Protein AF-0000000084339457 (afdb_homodimer)

pLDDT: mean 96.77, std 7.77, range [45.09, 99.0]

Secondary structure (DSSP, 8-state):
--S-EEEE-TTSS---EEETTSSEEEEEEESGGGT-SSEEEEEEE-TT-EEEEE-SSEEEEEEEESEEEEEETTEEEEEETT-EEEE-TT-EEEEEESSSEEEEEEEES-HHHHHHTSTTGGGGGGEEE-----/--S-EEEE-TTSS---EEETTSSEEEEEEESGGGT-SSEEEEEEE-TT-EEEEE-SSEEEEEEEESEEEEEETTEEEEEETT-EEEE-TT-EEEEEESSSEEEEEEEES-HHHHHHTSTTGGGGGGEEEPPP--

Organism: Pseudonocardia thermophila (NCBI:txid1848)

Foldseek 3Di:
DDDDDDDDDPPDPFFWKDQPPFPKIKTWDDAVVNVDQKTKIKMWHAAWDKDKDAFLWKKKKAWQAAKKWKQWPVGIDIDHHGDIDIDHHGTIIMIHGNHGTMIMMMTPPYRLVSCCPDPNNVVVVSIDTDDDDD/DDDDDDDDDPPDPFFWKDQDPFPKIKTWDDAVVNVDQKTKIKMWHAAWDKDKDAFLWKKKKAWQAAKKWKQWPVGIDIDHHGDIDIDHHGTIIMIHGNHGTMIMMMTPPYRLVSCCPDPNNVVVVSIDTDDPDD

Solvent-accessible surface area (backbone atoms only — not comparable to full-atom values): 13498 Å² total; per-residue (Å²): 86,73,61,43,70,44,75,50,50,87,83,51,97,59,67,41,28,24,42,72,89,51,64,34,36,36,26,65,76,44,22,70,94,60,44,44,79,38,25,32,29,37,36,38,29,37,54,68,41,65,50,74,52,65,33,60,26,30,34,42,37,37,28,54,35,45,28,43,32,39,39,33,88,88,43,75,46,76,37,39,53,62,21,33,40,40,37,32,38,68,25,55,35,32,44,33,17,74,29,56,23,33,31,39,39,37,22,39,56,42,52,67,62,35,28,57,76,39,99,55,33,74,60,60,72,51,46,41,75,52,74,72,78,128,86,72,59,43,70,43,75,52,50,85,83,52,98,59,68,41,28,23,43,73,89,50,64,36,36,38,28,64,76,43,22,69,94,60,45,45,79,39,23,35,29,37,37,40,29,37,53,68,41,64,49,73,52,68,32,61,25,31,34,43,37,37,27,55,35,44,29,40,32,40,39,34,90,90,44,72,46,76,37,39,54,60,22,32,41,39,37,29,39,68,24,55,35,33,44,32,17,74,29,55,24,33,29,39,40,38,22,39,56,43,51,67,62,34,29,57,75,39,100,56,33,73,61,60,70,51,46,41,75,54,74,72,78,129

Radius of gyration: 17.96 Å; Cα contacts (8 Å, |Δi|>4): 741; chains: 2; bounding box: 46×52×42 Å

Nearest PDB structures (foldseek):
  3lwc-assembly1_A-2  TM=8.582E-01  e=1.264E-08  Rhizobium johnstonii 3841
  4axo-assembly1_B  TM=8.941E-01  e=1.656E-08  Clostridioides difficile 630
  4axo-assembly1_A  TM=7.882E-01  e=4.372E-08  Clostridioides difficile 630
  9bwf-assembly1_A  TM=8.929E-01  e=8.498E-07  metagenome
  3d82-assembly1_E  TM=8.372E-01  e=9.125E-06  Shewanella frigidimarina NCIMB 400

Sequence (268 aa):
MGAGVRKVTSDDELEWYRRGTQELRLADAIGEADGAAMTVGFARYAAGEANDWTMSYDEALIVTKGRFAVDGPEGTVEAAAGEVIYLSAGTPLVYRAVEDSELVYVSHPHWYRATLESPHAARLEEFALESRPAMGAGVRKVTSDDELEWYRRGTQELRLADAIGEADGAAMTVGFARYAAGEANDWTMSYDEALIVTKGRFAVDGPEGTVEAAAGEVIYLSAGTPLVYRAVEDSELVYVSHPHWYRATLESPHAARLEEFALESRPA

InterPro domains:
  IPR010424 Acetate kinase EutQ [PF06249] (28-110)
  IPR011051 RmlC-like cupin domain superfamily [SSF51182] (15-110)
  IPR014710 RmlC-like jelly roll fold [G3DSA:2.60.120.10] (5-115)

Structure (mmCIF, N/CA/C/O backbone):
data_AF-0000000084339457-model_v1
#
loop_
_entity.id
_entity.type
_entity.pdbx_description
1 polymer 'Ethanolamine utilization protein EutQ'
#
loop_
_atom_site.group_PDB
_atom_site.id
_atom_site.type_symbol
_atom_site.label_atom_id
_atom_site.label_alt_id
_atom_site.label_comp_id
_atom_site.label_asym_id
_atom_site.label_entity_id
_atom_site.label_seq_id
_atom_site.pdbx_PDB_ins_code
_atom_site.Cartn_x
_atom_site.Cartn_y
_atom_site.Cartn_z
_atom_site.occupancy
_atom_site.B_iso_or_equiv
_atom_site.auth_seq_id
_atom_site.auth_comp_id
_atom_site.auth_asym_id
_atom_site.auth_atom_id
_atom_site.pdbx_PDB_model_num
ATOM 1 N N . MET A 1 1 ? -11.438 -8.953 11.578 1 62.53 1 MET A N 1
ATOM 2 C CA . MET A 1 1 ? -12.18 -8.914 10.32 1 62.53 1 MET A CA 1
ATOM 3 C C . MET A 1 1 ? -12.352 -10.32 9.75 1 62.53 1 MET A C 1
ATOM 5 O O . MET A 1 1 ? -11.469 -11.164 9.883 1 62.53 1 MET A O 1
ATOM 9 N N . GLY A 1 2 ? -13.594 -10.602 9.438 1 77.88 2 GLY A N 1
ATOM 10 C CA . GLY A 1 2 ? -13.766 -11.906 8.812 1 77.88 2 GLY A CA 1
ATOM 11 C C . GLY A 1 2 ? -13.109 -12 7.445 1 77.88 2 GLY A C 1
ATOM 12 O O . GLY A 1 2 ? -12.695 -10.984 6.879 1 77.88 2 GLY A O 1
ATOM 13 N N . ALA A 1 3 ? -12.852 -13.164 6.973 1 87 3 ALA A N 1
ATOM 14 C CA . ALA A 1 3 ? -12.328 -13.406 5.629 1 87 3 ALA A CA 1
ATOM 15 C C . ALA A 1 3 ? -13.125 -12.625 4.582 1 87 3 ALA A C 1
ATOM 17 O O . ALA A 1 3 ? -14.352 -12.547 4.664 1 87 3 ALA A O 1
ATOM 18 N N . GLY A 1 4 ? -12.375 -11.898 3.639 1 95.88 4 GLY A N 1
ATOM 19 C CA . GLY A 1 4 ? -13.102 -11.156 2.623 1 95.88 4 GLY A CA 1
ATOM 20 C C . GLY A 1 4 ? -12.195 -10.414 1.661 1 95.88 4 GLY A C 1
ATOM 21 O O . GLY A 1 4 ? -10.977 -10.375 1.853 1 95.88 4 GLY A O 1
ATOM 22 N N . VAL A 1 5 ? -12.773 -10.016 0.521 1 98.56 5 VAL A N 1
ATOM 23 C CA . VAL A 1 5 ? -12.18 -9.188 -0.52 1 98.56 5 VAL A CA 1
ATOM 24 C C . VAL A 1 5 ? -12.969 -7.883 -0.65 1 98.56 5 VAL A C 1
ATOM 26 O O . VAL A 1 5 ? -14.188 -7.906 -0.846 1 98.56 5 VAL A O 1
ATOM 29 N N . ARG A 1 6 ? -12.234 -6.75 -0.563 1 97.88 6 ARG A N 1
ATOM 30 C CA . ARG A 1 6 ? -12.906 -5.457 -0.631 1 97.88 6 ARG A CA 1
ATOM 31 C C . ARG A 1 6 ? -12.188 -4.512 -1.588 1 97.88 6 ARG A C 1
ATOM 33 O O . ARG A 1 6 ? -10.961 -4.414 -1.562 1 97.88 6 ARG A O 1
ATOM 40 N N . LYS A 1 7 ? -12.969 -3.877 -2.447 1 98.69 7 LYS A N 1
ATOM 41 C CA . LYS A 1 7 ? -12.43 -2.805 -3.281 1 98.69 7 LYS A CA 1
ATOM 42 C C . LYS A 1 7 ? -12.734 -1.436 -2.68 1 98.69 7 LYS A C 1
ATOM 44 O O . LYS A 1 7 ? -13.844 -1.195 -2.201 1 98.69 7 LYS A O 1
ATOM 49 N N . VAL A 1 8 ? -11.711 -0.578 -2.703 1 98.69 8 VAL A N 1
ATOM 50 C CA . VAL A 1 8 ? -11.93 0.809 -2.305 1 98.69 8 VAL A CA 1
ATOM 51 C C . VAL A 1 8 ? -11.266 1.746 -3.309 1 98.69 8 VAL A C 1
ATOM 53 O O . VAL A 1 8 ? -10.25 1.394 -3.918 1 98.69 8 VAL A O 1
ATOM 56 N N . THR A 1 9 ? -11.805 2.877 -3.527 1 98.81 9 THR A N 1
ATOM 57 C CA . THR A 1 9 ? -11.281 3.912 -4.414 1 98.81 9 THR A CA 1
ATOM 58 C C . THR A 1 9 ? -11.391 5.289 -3.762 1 98.81 9 THR A C 1
ATOM 60 O O . THR A 1 9 ? -12.188 5.48 -2.842 1 98.81 9 THR A O 1
ATOM 63 N N . SER A 1 10 ? -10.594 6.242 -4.281 1 98.5 10 SER A N 1
ATOM 64 C CA . SER A 1 10 ? -10.609 7.598 -3.744 1 98.5 10 SER A CA 1
ATOM 65 C C . SER A 1 10 ? -11.914 8.312 -4.094 1 98.5 10 SER A C 1
ATOM 67 O O . SER A 1 10 ? -12.219 9.367 -3.533 1 98.5 10 SER A O 1
ATOM 69 N N . ASP A 1 11 ? -12.695 7.773 -4.961 1 97.69 11 ASP A N 1
ATOM 70 C CA . ASP A 1 11 ? -13.969 8.375 -5.355 1 97.69 11 ASP A CA 1
ATOM 71 C C . ASP A 1 11 ? -15.109 7.867 -4.488 1 97.69 11 ASP A C 1
ATOM 73 O O . ASP A 1 11 ? -16.25 8.328 -4.621 1 97.69 11 ASP A O 1
ATOM 77 N N . ASP A 1 12 ? -14.891 6.918 -3.629 1 98.12 12 ASP A N 1
ATOM 78 C CA . ASP A 1 12 ? -15.922 6.453 -2.707 1 98.12 12 ASP A CA 1
ATOM 79 C C . ASP A 1 12 ? -16.344 7.562 -1.751 1 98.12 12 ASP A C 1
ATOM 81 O O . ASP A 1 12 ? -15.695 8.609 -1.677 1 98.12 12 ASP A O 1
ATOM 85 N N . GLU A 1 13 ? -17.5 7.34 -1.064 1 97 13 GLU A N 1
ATOM 86 C CA . GLU A 1 13 ? -17.906 8.258 0.001 1 97 13 GLU A CA 1
ATOM 87 C C . GLU A 1 13 ? -17.047 8.047 1.252 1 97 13 GLU A C 1
ATOM 89 O O . GLU A 1 13 ? -17.391 7.219 2.104 1 97 13 GLU A O 1
ATOM 94 N N . LEU A 1 14 ? -15.977 8.758 1.323 1 98.19 14 LEU A N 1
ATOM 95 C CA . LEU A 1 14 ? -15.047 8.688 2.441 1 98.19 14 LEU A CA 1
ATOM 96 C C . LEU A 1 14 ? -15.109 9.953 3.291 1 98.19 14 LEU A C 1
ATOM 98 O O . LEU A 1 14 ? -15.609 10.984 2.838 1 98.19 14 LEU A O 1
ATOM 102 N N . GLU A 1 15 ? -14.688 9.867 4.512 1 97.69 15 GLU A N 1
ATOM 103 C CA . GLU A 1 15 ? -14.516 11.039 5.367 1 97.69 15 GLU A CA 1
ATOM 104 C C . GLU A 1 15 ? -13.148 11.68 5.152 1 97.69 15 GLU A C 1
ATOM 106 O O . GLU A 1 15 ? -12.133 11.172 5.637 1 97.69 15 GLU A O 1
ATOM 111 N N . TRP A 1 16 ? -13.148 12.773 4.449 1 98.5 16 TRP A N 1
ATOM 112 C CA . TRP A 1 16 ? -11.898 13.461 4.141 1 98.5 16 TRP A CA 1
ATOM 113 C C . TRP A 1 16 ? -11.547 14.477 5.219 1 98.5 16 TRP A C 1
ATOM 115 O O . TRP A 1 16 ? -12.422 15.219 5.684 1 98.5 16 TRP A O 1
ATOM 125 N N . TYR A 1 17 ? -10.305 14.516 5.629 1 98.62 17 TYR A N 1
ATOM 126 C CA . TYR A 1 17 ? -9.75 15.5 6.547 1 98.62 17 TYR A CA 1
ATOM 127 C C . TYR A 1 17 ? -8.789 16.438 5.824 1 98.62 17 TYR A C 1
ATOM 129 O O . TYR A 1 17 ? -8.031 16 4.957 1 98.62 17 TYR A O 1
ATOM 137 N N . ARG A 1 18 ? -8.781 17.672 6.16 1 98.31 18 ARG A N 1
ATOM 138 C CA . ARG A 1 18 ? -7.898 18.672 5.594 1 98.31 18 ARG A CA 1
ATOM 139 C C . ARG A 1 18 ? -6.965 19.25 6.66 1 98.31 18 ARG A C 1
ATOM 141 O O . ARG A 1 18 ? -7.363 19.406 7.816 1 98.31 18 ARG A O 1
ATOM 148 N N . ARG A 1 19 ? -5.801 19.469 6.289 1 97.69 19 ARG A N 1
ATOM 149 C CA . ARG A 1 19 ? -4.867 20.094 7.215 1 97.69 19 ARG A CA 1
ATOM 150 C C . ARG A 1 19 ? -4.945 21.625 7.113 1 97.69 19 ARG A C 1
ATOM 152 O O . ARG A 1 19 ? -4.371 22.219 6.199 1 97.69 19 ARG A O 1
ATOM 159 N N . GLY A 1 20 ? -5.559 22.25 8.141 1 96 20 GLY A N 1
ATOM 160 C CA . GLY A 1 20 ? -5.711 23.688 8.117 1 96 20 GLY A CA 1
ATOM 161 C C . GLY A 1 20 ? -6.387 24.203 6.855 1 96 20 GLY A C 1
ATOM 162 O O . GLY A 1 20 ? -7.457 23.719 6.48 1 96 20 GLY A O 1
ATOM 163 N N . THR A 1 21 ? -5.684 25.25 6.211 1 96.94 21 THR A N 1
ATOM 164 C CA . THR A 1 21 ? -6.23 25.828 4.992 1 96.94 21 THR A CA 1
ATOM 165 C C . THR A 1 21 ? -5.492 25.312 3.762 1 96.94 21 THR A C 1
ATOM 167 O O . THR A 1 21 ? -5.719 25.781 2.648 1 96.94 21 THR A O 1
ATOM 170 N N . GLN A 1 22 ? -4.629 24.406 3.986 1 98.31 22 GLN A N 1
ATOM 171 C CA . GLN A 1 22 ? -3.857 23.859 2.881 1 98.31 22 GLN A CA 1
ATOM 172 C C . GLN A 1 22 ? -4.734 23 1.97 1 98.31 22 GLN A C 1
ATOM 174 O O . GLN A 1 22 ? -5.75 22.453 2.41 1 98.31 22 GLN A O 1
ATOM 179 N N . GLU A 1 23 ? -4.281 22.969 0.723 1 98.5 23 GLU A N 1
ATOM 180 C CA . GLU A 1 23 ? -4.918 22.047 -0.206 1 98.5 23 GLU A CA 1
ATOM 181 C C . GLU A 1 23 ? -4.281 20.656 -0.126 1 98.5 23 GLU A C 1
ATOM 183 O O . GLU A 1 23 ? -3.697 20.172 -1.101 1 98.5 23 GLU A O 1
ATOM 188 N N . LEU A 1 24 ? -4.332 20.094 0.944 1 98.56 24 LEU A N 1
ATOM 189 C CA . LEU A 1 24 ? -3.877 18.75 1.328 1 98.56 24 LEU A CA 1
ATOM 190 C C . LEU A 1 24 ? -4.941 18.031 2.152 1 98.56 24 LEU A C 1
ATOM 192 O O . LEU A 1 24 ? -5.41 18.562 3.162 1 98.56 24 LEU A O 1
ATOM 196 N N . ARG A 1 25 ? -5.367 16.859 1.731 1 98.25 25 ARG A N 1
ATOM 197 C CA . ARG A 1 25 ? -6.41 16.109 2.426 1 98.25 25 ARG A CA 1
ATOM 198 C C . ARG A 1 25 ? -6.121 14.609 2.393 1 98.25 25 ARG A C 1
ATOM 200 O O . ARG A 1 25 ? -5.387 14.133 1.528 1 98.25 25 ARG A O 1
ATOM 207 N N . LEU A 1 26 ? -6.621 13.922 3.326 1 98.75 26 LEU A N 1
ATOM 208 C CA . LEU A 1 26 ? -6.469 12.477 3.398 1 98.75 26 LEU A CA 1
ATOM 209 C C . LEU A 1 26 ? -7.742 11.82 3.922 1 98.75 26 LEU A C 1
ATOM 211 O O . LEU A 1 26 ? -8.547 12.469 4.598 1 98.75 26 LEU A O 1
ATOM 215 N N . ALA A 1 27 ? -7.973 10.594 3.615 1 98.81 27 ALA A N 1
ATOM 216 C CA . ALA A 1 27 ? -9.109 9.805 4.074 1 98.81 27 ALA A CA 1
ATOM 217 C C . ALA A 1 27 ? -8.734 8.328 4.215 1 98.81 27 ALA A C 1
ATOM 219 O O . ALA A 1 27 ? -8.172 7.734 3.289 1 98.81 27 ALA A O 1
ATOM 220 N N . ASP A 1 28 ? -9.047 7.766 5.395 1 98.81 28 ASP A N 1
ATOM 221 C CA . ASP A 1 28 ? -8.953 6.316 5.551 1 98.81 28 ASP A CA 1
ATOM 222 C C . ASP A 1 28 ? -10.109 5.613 4.844 1 98.81 28 ASP A C 1
ATOM 224 O O . ASP A 1 28 ? -11.258 6.059 4.922 1 98.81 28 ASP A O 1
ATOM 228 N N . ALA A 1 29 ? -9.766 4.578 4.141 1 98.81 29 ALA A N 1
ATOM 229 C CA . ALA A 1 29 ? -10.797 3.783 3.482 1 98.81 29 ALA A CA 1
ATOM 230 C C . ALA A 1 29 ? -10.992 2.447 4.195 1 98.81 29 ALA A C 1
ATOM 232 O O . ALA A 1 29 ? -12.102 1.904 4.211 1 98.81 29 ALA A O 1
ATOM 233 N N . ILE A 1 30 ? -9.938 1.804 4.68 1 98.56 30 ILE A N 1
ATOM 234 C CA . ILE A 1 30 ? -9.883 0.578 5.469 1 98.56 30 ILE A CA 1
ATOM 235 C C . ILE A 1 30 ? -9.023 0.8 6.711 1 98.56 30 ILE A C 1
ATOM 237 O O . ILE A 1 30 ? -7.988 1.465 6.648 1 98.56 30 ILE A O 1
ATOM 241 N N . GLY A 1 31 ? -9.438 0.279 7.789 1 98.12 31 GLY A N 1
ATOM 242 C CA . GLY A 1 31 ? -8.586 0.465 8.953 1 98.12 31 GLY A CA 1
ATOM 243 C C . GLY A 1 31 ? -9.078 -0.285 10.18 1 98.12 31 GLY A C 1
ATOM 244 O O . GLY A 1 31 ? -9.656 -1.366 10.055 1 98.12 31 GLY A O 1
ATOM 245 N N . GLU A 1 32 ? -8.773 0.306 11.344 1 96.69 32 GLU A N 1
ATOM 246 C CA . GLU A 1 32 ? -9.008 -0.326 12.633 1 96.69 32 GLU A CA 1
ATOM 247 C C . GLU A 1 32 ? -10.492 -0.645 12.836 1 96.69 32 GLU A C 1
ATOM 249 O O . GLU A 1 32 ? -10.836 -1.71 13.344 1 96.69 32 GLU A O 1
ATOM 254 N N . ALA A 1 33 ? -11.297 0.279 12.438 1 95.88 33 ALA A N 1
ATOM 255 C CA . ALA A 1 33 ? -12.734 0.107 12.633 1 95.88 33 ALA A CA 1
ATOM 256 C C . ALA A 1 33 ? -13.258 -1.087 11.836 1 95.88 33 ALA A C 1
ATOM 258 O O . ALA A 1 33 ? -14.297 -1.663 12.172 1 95.88 33 ALA A O 1
ATOM 259 N N . ASP A 1 34 ? -12.531 -1.5 10.828 1 96.75 34 ASP A N 1
ATOM 260 C CA . ASP A 1 34 ? -12.914 -2.635 9.984 1 96.75 34 ASP A CA 1
ATOM 261 C C . ASP A 1 34 ? -12.312 -3.934 10.516 1 96.75 34 ASP A C 1
ATOM 263 O O . ASP A 1 34 ? -12.523 -5.004 9.938 1 96.75 34 ASP A O 1
ATOM 267 N N . GLY A 1 35 ? -11.531 -3.846 11.539 1 96.62 35 GLY A N 1
ATOM 268 C CA . GLY A 1 35 ? -10.812 -5.012 12.023 1 96.62 35 GLY A CA 1
ATOM 269 C C . GLY A 1 35 ? -9.625 -5.383 11.148 1 96.62 35 GLY A C 1
ATOM 270 O O . GLY A 1 35 ? -9.125 -6.504 11.227 1 96.62 35 GLY A O 1
ATOM 271 N N . ALA A 1 36 ? -9.188 -4.492 10.281 1 98 36 ALA A N 1
ATOM 272 C CA . ALA A 1 36 ? -8.07 -4.75 9.383 1 98 36 ALA A CA 1
ATOM 273 C C . ALA A 1 36 ? -6.738 -4.66 10.125 1 98 36 ALA A C 1
ATOM 275 O O . ALA A 1 36 ? -6.633 -3.969 11.141 1 98 36 ALA A O 1
ATOM 276 N N . ALA A 1 37 ? -5.734 -5.344 9.617 1 98 37 ALA A N 1
ATOM 277 C CA . ALA A 1 37 ? -4.41 -5.352 10.234 1 98 37 ALA A CA 1
ATOM 278 C C . ALA A 1 37 ? -3.639 -4.078 9.891 1 98 37 ALA A C 1
ATOM 280 O O . ALA A 1 37 ? -2.65 -3.748 10.547 1 98 37 ALA A O 1
ATOM 281 N N . MET A 1 38 ? -4.051 -3.41 8.859 1 98.75 38 MET A N 1
ATOM 282 C CA . MET A 1 38 ? -3.412 -2.195 8.359 1 98.75 38 MET A CA 1
ATOM 283 C C . MET A 1 38 ? -4.449 -1.114 8.07 1 98.75 38 MET A C 1
ATOM 285 O O . MET A 1 38 ? -5.633 -1.413 7.906 1 98.75 38 MET A O 1
ATOM 289 N N . THR A 1 39 ? -4.004 0.108 8.086 1 98.88 39 THR A N 1
ATOM 290 C CA . THR A 1 39 ? -4.816 1.183 7.527 1 98.88 39 THR A CA 1
ATOM 291 C C . THR A 1 39 ? -4.484 1.399 6.055 1 98.88 39 THR A C 1
ATOM 293 O O . THR A 1 39 ? -3.314 1.389 5.668 1 98.88 39 THR A O 1
ATOM 296 N N . VAL A 1 40 ? -5.445 1.518 5.238 1 98.94 40 VAL A N 1
ATOM 297 C CA . VAL A 1 40 ? -5.328 1.948 3.85 1 98.94 40 VAL A CA 1
ATOM 298 C C . VAL A 1 40 ? -6.137 3.225 3.633 1 98.94 40 VAL A C 1
ATOM 300 O O . VAL A 1 40 ? -7.301 3.307 4.039 1 98.94 40 VAL A O 1
ATOM 303 N N . GLY A 1 41 ? -5.512 4.191 3.027 1 98.94 41 GLY A N 1
ATOM 304 C CA . GLY A 1 41 ? -6.219 5.422 2.721 1 98.94 41 GLY A CA 1
ATOM 305 C C . GLY A 1 41 ? -5.664 6.145 1.508 1 98.94 41 GLY A C 1
ATOM 306 O O . GLY A 1 41 ? -4.797 5.617 0.808 1 98.94 41 GLY A O 1
ATOM 307 N N . PHE A 1 42 ? -6.242 7.277 1.188 1 98.94 42 PHE A N 1
ATOM 308 C CA . PHE A 1 42 ? -5.879 8.125 0.06 1 98.94 42 PHE A CA 1
ATOM 309 C C . PHE A 1 42 ? -5.52 9.531 0.533 1 98.94 42 PHE A C 1
ATOM 311 O O . PHE A 1 42 ? -6.117 10.039 1.479 1 98.94 42 PHE A O 1
ATOM 318 N N . ALA A 1 43 ? -4.547 10.133 -0.09 1 98.94 43 ALA A N 1
ATOM 319 C CA . ALA A 1 43 ? -4.203 11.539 0.128 1 98.94 43 ALA A CA 1
ATOM 320 C C . ALA A 1 43 ? -4.117 12.289 -1.195 1 98.94 43 ALA A C 1
ATOM 322 O O . ALA A 1 43 ? -3.686 11.734 -2.207 1 98.94 43 ALA A O 1
ATOM 323 N N . ARG A 1 44 ? -4.512 13.516 -1.21 1 98.94 44 ARG A N 1
ATOM 324 C CA . ARG A 1 44 ? -4.398 14.453 -2.322 1 98.94 44 ARG A CA 1
ATOM 325 C C . ARG A 1 44 ? -3.68 15.734 -1.892 1 98.94 44 ARG A C 1
ATOM 327 O O . ARG A 1 44 ? -4.008 16.312 -0.857 1 98.94 44 ARG A O 1
ATOM 334 N N . TYR A 1 45 ? -2.73 16.062 -2.619 1 98.94 45 TYR A N 1
ATOM 335 C CA . TYR A 1 45 ? -1.967 17.281 -2.426 1 98.94 45 TYR A CA 1
ATOM 336 C C . TYR A 1 45 ? -1.98 18.141 -3.688 1 98.94 45 TYR A C 1
ATOM 338 O O . TYR A 1 45 ? -1.699 17.656 -4.781 1 98.94 45 TYR A O 1
ATOM 346 N N . ALA A 1 46 ? -2.277 19.422 -3.514 1 98.94 46 ALA A N 1
ATOM 347 C CA . ALA A 1 46 ? -2.012 20.344 -4.617 1 98.94 46 ALA A CA 1
ATOM 348 C C . ALA A 1 46 ? -0.515 20.578 -4.789 1 98.94 46 ALA A C 1
ATOM 350 O O . ALA A 1 46 ? 0.253 20.453 -3.83 1 98.94 46 ALA A O 1
ATOM 351 N N . ALA A 1 47 ? -0.161 20.906 -6.027 1 98.88 47 ALA A N 1
ATOM 352 C CA . ALA A 1 47 ? 1.236 21.219 -6.32 1 98.88 47 ALA A CA 1
A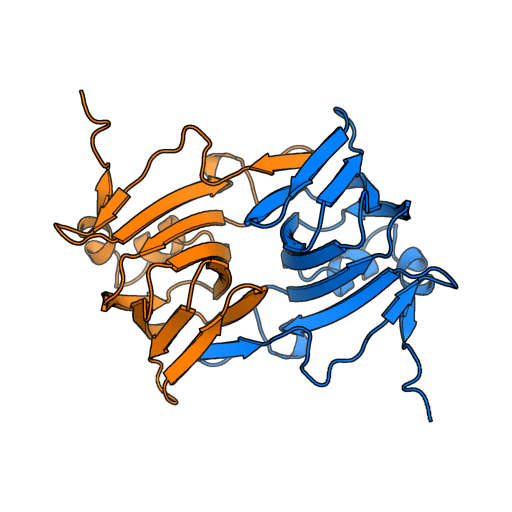TOM 353 C C . ALA A 1 47 ? 1.78 22.266 -5.348 1 98.88 47 ALA A C 1
ATOM 355 O O . ALA A 1 47 ? 1.149 23.297 -5.125 1 98.88 47 ALA A O 1
ATOM 356 N N . GLY A 1 48 ? 2.883 21.891 -4.734 1 98.81 48 GLY A N 1
ATOM 357 C CA . GLY A 1 48 ? 3.564 22.828 -3.869 1 98.81 48 GLY A CA 1
ATOM 358 C C . GLY A 1 48 ? 3.197 22.672 -2.406 1 98.81 48 GLY A C 1
ATOM 359 O O . GLY A 1 48 ? 3.898 23.188 -1.527 1 98.81 48 GLY A O 1
ATOM 360 N N . GLU A 1 49 ? 2.066 22.062 -2.059 1 98.94 49 GLU A N 1
ATOM 361 C CA . GLU A 1 49 ? 1.695 21.828 -0.666 1 98.94 49 GLU A CA 1
ATOM 362 C C . GLU A 1 49 ? 2.688 20.906 0.026 1 98.94 49 GLU A C 1
ATOM 364 O O . GLU A 1 49 ? 3.217 19.984 -0.596 1 98.94 49 GLU A O 1
ATOM 369 N N . ALA A 1 50 ? 2.984 21.203 1.237 1 98.88 50 ALA A N 1
ATOM 370 C CA . ALA A 1 50 ? 3.932 20.438 2.041 1 98.88 50 ALA A CA 1
ATOM 371 C C . ALA A 1 50 ? 3.521 20.422 3.51 1 98.88 50 ALA A C 1
ATOM 373 O O . ALA A 1 50 ? 2.826 21.328 3.975 1 98.88 50 ALA A O 1
ATOM 374 N N . ASN A 1 51 ? 3.891 19.422 4.207 1 98.88 51 ASN A N 1
ATOM 375 C CA . ASN A 1 51 ? 3.734 19.391 5.656 1 98.88 51 ASN A CA 1
ATOM 376 C C . ASN A 1 51 ? 4.809 18.531 6.316 1 98.88 51 ASN A C 1
ATOM 378 O O . ASN A 1 51 ? 5.219 17.516 5.762 1 98.88 51 ASN A O 1
ATOM 382 N N . ASP A 1 52 ? 5.266 18.922 7.438 1 98.75 52 ASP A N 1
ATOM 383 C CA . ASP A 1 52 ? 6.18 18.125 8.242 1 98.75 52 ASP A CA 1
ATOM 384 C C . ASP A 1 52 ? 5.418 17.094 9.07 1 98.75 52 ASP A C 1
ATOM 386 O O . ASP A 1 52 ? 4.234 17.266 9.352 1 98.75 52 ASP A O 1
ATOM 390 N N . TRP A 1 53 ? 6.07 16.031 9.438 1 98.69 53 TRP A N 1
ATOM 391 C CA . TRP A 1 53 ? 5.512 14.945 10.25 1 98.69 53 TRP A CA 1
ATOM 392 C C . TRP A 1 53 ? 6.621 14.109 10.883 1 98.69 53 TRP A C 1
ATOM 394 O O . TRP A 1 53 ? 7.777 14.188 10.469 1 98.69 53 TRP A O 1
ATOM 404 N N . THR A 1 54 ? 6.344 13.477 11.945 1 98.69 54 THR A N 1
ATOM 405 C CA . THR A 1 54 ? 7.207 12.453 12.516 1 98.69 54 THR A CA 1
ATOM 406 C C . THR A 1 54 ? 6.488 11.109 12.578 1 98.69 54 THR A C 1
ATOM 408 O O . THR A 1 54 ? 5.434 10.992 13.203 1 98.69 54 THR A O 1
ATOM 411 N N . MET A 1 55 ? 7.121 10.164 11.984 1 98.81 55 MET A N 1
ATOM 412 C CA . MET A 1 55 ? 6.473 8.867 11.852 1 98.81 55 MET A CA 1
ATOM 413 C C . MET A 1 55 ? 6.402 8.156 13.203 1 98.81 55 MET A C 1
ATOM 415 O O . MET A 1 55 ? 7.418 8.008 13.883 1 98.81 55 MET A O 1
ATOM 419 N N . SER A 1 56 ? 5.277 7.664 13.578 1 98.69 56 SER A N 1
ATOM 420 C CA . SER A 1 56 ? 5.098 6.809 14.742 1 98.69 56 SER A CA 1
ATOM 421 C C . SER A 1 56 ? 4.727 5.387 14.336 1 98.69 56 SER A C 1
ATOM 423 O O . SER A 1 56 ? 4.426 4.551 15.188 1 98.69 56 SER A O 1
ATOM 425 N N . TYR A 1 57 ? 4.719 5.09 13.164 1 98.62 57 TYR A N 1
ATOM 426 C CA . TYR A 1 57 ? 4.34 3.871 12.461 1 98.62 57 TYR A CA 1
ATOM 427 C C . TYR A 1 57 ? 5.164 3.691 11.195 1 98.62 57 TYR A C 1
ATOM 429 O O . TYR A 1 57 ? 5.863 4.613 10.766 1 98.62 57 TYR A O 1
ATOM 437 N N . ASP A 1 58 ? 5.23 2.459 10.609 1 98.88 58 ASP A N 1
ATOM 438 C CA . ASP A 1 58 ? 5.727 2.281 9.242 1 98.88 58 ASP A CA 1
ATOM 439 C C . ASP A 1 58 ? 4.641 2.602 8.219 1 98.88 58 ASP A C 1
ATOM 441 O O . ASP A 1 58 ? 3.469 2.289 8.43 1 98.88 58 ASP A O 1
ATOM 445 N N . GLU A 1 59 ? 5.016 3.168 7.117 1 98.94 59 GLU A N 1
ATOM 446 C CA . GLU A 1 59 ? 4.055 3.535 6.082 1 98.94 59 GLU A CA 1
ATOM 447 C C . GLU A 1 59 ? 4.648 3.344 4.688 1 98.94 59 GLU A C 1
ATOM 449 O O . GLU A 1 59 ? 5.801 3.697 4.445 1 98.94 59 GLU A O 1
ATOM 454 N N . ALA A 1 60 ? 3.926 2.695 3.828 1 99 60 ALA A N 1
ATOM 455 C CA . ALA A 1 60 ? 4.188 2.695 2.393 1 99 60 ALA A CA 1
ATOM 456 C C . ALA A 1 60 ? 3.301 3.709 1.674 1 99 60 ALA A C 1
ATOM 458 O O . ALA A 1 60 ? 2.076 3.678 1.808 1 99 60 ALA A O 1
ATOM 459 N N . LEU A 1 61 ? 3.879 4.652 0.985 1 99 61 LEU A N 1
ATOM 460 C CA . LEU A 1 61 ? 3.191 5.57 0.084 1 99 61 LEU A CA 1
ATOM 461 C C . LEU A 1 61 ? 3.309 5.102 -1.362 1 99 61 LEU A C 1
ATOM 463 O O . LEU A 1 61 ? 4.418 4.969 -1.888 1 99 61 LEU A O 1
ATOM 467 N N . ILE A 1 62 ? 2.227 4.816 -1.992 1 99 62 ILE A N 1
ATOM 468 C CA . ILE A 1 62 ? 2.191 4.496 -3.414 1 99 62 ILE A CA 1
ATOM 469 C C . ILE A 1 62 ? 1.621 5.676 -4.195 1 99 62 ILE A C 1
ATOM 471 O O . ILE A 1 62 ? 0.438 6 -4.07 1 99 62 ILE A O 1
ATOM 475 N N . VAL A 1 63 ? 2.49 6.328 -4.988 1 99 63 VAL A N 1
ATOM 476 C CA . VAL A 1 63 ? 2.021 7.461 -5.781 1 99 63 VAL A CA 1
ATOM 477 C C . VAL A 1 63 ? 1.162 6.957 -6.941 1 99 63 VAL A C 1
ATOM 479 O O . VAL A 1 63 ? 1.589 6.09 -7.707 1 99 63 VAL A O 1
ATOM 482 N N . THR A 1 64 ? -0.055 7.457 -7.039 1 98.94 64 THR A N 1
ATOM 483 C CA . THR A 1 64 ? -0.948 6.992 -8.094 1 98.94 64 THR A CA 1
ATOM 484 C C . THR A 1 64 ? -1.123 8.062 -9.164 1 98.94 64 THR A C 1
ATOM 486 O O . THR A 1 64 ? -1.503 7.762 -10.297 1 98.94 64 THR A O 1
ATOM 489 N N . LYS A 1 65 ? -0.985 9.289 -8.836 1 98.88 65 LYS A N 1
ATOM 490 C CA . LYS A 1 65 ? -0.973 10.422 -9.758 1 98.88 65 LYS A CA 1
ATOM 491 C C . LYS A 1 65 ? 0.087 11.445 -9.352 1 98.88 65 LYS A C 1
ATOM 493 O O . LYS A 1 65 ? 0.278 11.711 -8.164 1 98.88 65 LYS A O 1
ATOM 498 N N . GLY A 1 66 ? 0.716 12.047 -10.328 1 98.81 66 GLY A N 1
ATOM 499 C CA . GLY A 1 66 ? 1.623 13.156 -10.102 1 98.81 66 GLY A CA 1
ATOM 500 C C . GLY A 1 66 ? 3.006 12.719 -9.656 1 98.81 66 GLY A C 1
ATOM 501 O O . GLY A 1 66 ? 3.506 11.68 -10.102 1 98.81 66 GLY A O 1
ATOM 502 N N . ARG A 1 67 ? 3.674 13.602 -9.031 1 98.94 67 ARG A N 1
ATOM 503 C CA . ARG A 1 67 ? 5.023 13.438 -8.5 1 98.94 67 ARG A CA 1
ATOM 504 C C . ARG A 1 67 ? 5.117 13.953 -7.07 1 98.94 67 ARG A C 1
ATOM 506 O O . ARG A 1 67 ? 4.676 15.07 -6.777 1 98.94 67 ARG A O 1
ATOM 513 N N . PHE A 1 68 ? 5.617 13.133 -6.168 1 98.94 68 PHE A N 1
ATOM 514 C CA . PHE A 1 68 ? 5.598 13.367 -4.727 1 98.94 68 PHE A CA 1
ATOM 515 C C . PHE A 1 68 ? 6.988 13.195 -4.133 1 98.94 68 PHE A C 1
ATOM 517 O O . PHE A 1 68 ? 7.719 12.273 -4.512 1 98.94 68 PHE A O 1
ATOM 524 N N . ALA A 1 69 ? 7.344 14.07 -3.25 1 98.94 69 ALA A N 1
ATOM 525 C CA . ALA A 1 69 ? 8.664 14.031 -2.629 1 98.94 69 ALA A CA 1
ATOM 526 C C . ALA A 1 69 ? 8.555 13.922 -1.112 1 98.94 69 ALA A C 1
ATOM 528 O O . ALA A 1 69 ? 7.594 14.406 -0.514 1 98.94 69 ALA A O 1
ATOM 529 N N . VAL A 1 70 ? 9.531 13.289 -0.474 1 98.94 70 VAL A N 1
ATOM 530 C CA . VAL A 1 70 ? 9.68 13.242 0.976 1 98.94 70 VAL A CA 1
ATOM 531 C C . VAL A 1 70 ? 11.117 13.609 1.358 1 98.94 70 VAL A C 1
ATOM 533 O O . VAL A 1 70 ? 12.07 12.977 0.889 1 98.94 70 VAL A O 1
ATOM 536 N N . ASP A 1 71 ? 11.234 14.625 2.125 1 98.81 71 ASP A N 1
ATOM 537 C CA . ASP A 1 71 ? 12.523 14.984 2.713 1 98.81 71 ASP A CA 1
ATOM 538 C C . ASP A 1 71 ? 12.75 14.242 4.027 1 98.81 71 ASP A C 1
ATOM 540 O O . ASP A 1 71 ? 12.016 14.438 4.996 1 98.81 71 ASP A O 1
ATOM 544 N N . GLY A 1 72 ? 13.766 13.398 4.043 1 98.19 72 GLY A N 1
ATOM 545 C CA . GLY A 1 72 ? 14.133 12.664 5.246 1 98.19 72 GLY A CA 1
ATOM 546 C C . GLY A 1 72 ? 15.516 13.008 5.754 1 98.19 72 GLY A C 1
ATOM 547 O O . GLY A 1 72 ? 16.156 13.93 5.246 1 98.19 72 GLY A O 1
ATOM 548 N N . PRO A 1 73 ? 15.938 12.25 6.734 1 96.75 73 PRO A N 1
ATOM 549 C CA . PRO A 1 73 ? 17.234 12.539 7.34 1 96.75 73 PRO A CA 1
ATOM 550 C C . PRO A 1 73 ? 18.406 12.352 6.363 1 96.75 73 PRO A C 1
ATOM 552 O O . PRO A 1 73 ? 19.438 13.016 6.496 1 96.75 73 PRO A O 1
ATOM 555 N N . GLU A 1 74 ? 18.234 11.5 5.43 1 95.75 74 GLU A N 1
ATOM 556 C CA . GLU A 1 74 ? 19.328 11.203 4.512 1 95.75 74 GLU A CA 1
ATOM 557 C C . GLU A 1 74 ? 19.156 11.938 3.188 1 95.75 74 GLU A C 1
ATOM 559 O O . GLU A 1 74 ? 19.938 11.734 2.254 1 95.75 74 GLU A O 1
ATOM 564 N N . GLY A 1 75 ? 18.219 12.75 3.082 1 97.5 75 GLY A N 1
ATOM 565 C CA . GLY A 1 75 ? 17.984 13.492 1.851 1 97.5 75 GLY A CA 1
ATOM 566 C C . GLY A 1 75 ? 16.578 13.336 1.325 1 97.5 75 GLY A C 1
ATOM 567 O O . GLY A 1 75 ? 15.695 12.844 2.033 1 97.5 75 GLY A O 1
ATOM 568 N N . THR A 1 76 ? 16.406 13.852 0.121 1 98.56 76 THR A N 1
ATOM 569 C CA . THR A 1 76 ? 15.086 13.859 -0.497 1 98.56 76 THR A CA 1
ATOM 570 C C . THR A 1 76 ? 14.93 12.672 -1.441 1 98.56 76 THR A C 1
ATOM 572 O O . THR A 1 76 ? 15.844 12.344 -2.199 1 98.56 76 THR A O 1
ATOM 575 N N . VAL A 1 77 ? 13.789 12.055 -1.389 1 98.69 77 VAL A N 1
ATOM 576 C CA . VAL A 1 77 ? 13.391 11.102 -2.422 1 98.69 77 VAL A CA 1
ATOM 577 C C . VAL A 1 77 ? 12.156 11.633 -3.154 1 98.69 77 VAL A C 1
ATOM 579 O O . VAL A 1 77 ? 11.297 12.281 -2.551 1 98.69 77 VAL A O 1
ATOM 582 N N . GLU A 1 78 ? 12.141 11.383 -4.422 1 98.88 78 GLU A N 1
ATOM 583 C CA . GLU A 1 78 ? 11 11.742 -5.262 1 98.88 78 GLU A CA 1
ATOM 584 C C . GLU A 1 78 ? 10.453 10.531 -6.008 1 98.88 78 GLU A C 1
ATOM 586 O O . GLU A 1 78 ? 11.227 9.711 -6.512 1 98.88 78 GLU A O 1
ATOM 591 N N . ALA A 1 79 ? 9.156 10.445 -6.059 1 98.94 79 ALA A N 1
ATOM 592 C CA . ALA A 1 79 ? 8.508 9.305 -6.707 1 98.94 79 ALA A CA 1
ATOM 593 C C . ALA A 1 79 ? 7.387 9.773 -7.637 1 98.94 79 ALA A C 1
ATOM 595 O O . ALA A 1 79 ? 6.672 10.727 -7.328 1 98.94 79 ALA A O 1
ATOM 596 N N . ALA A 1 80 ? 7.262 9.109 -8.742 1 98.81 80 ALA A N 1
ATOM 597 C CA . ALA A 1 80 ? 6.176 9.328 -9.695 1 98.81 80 ALA A CA 1
ATOM 598 C C . ALA A 1 80 ? 5.133 8.219 -9.602 1 98.81 80 ALA A C 1
ATOM 600 O O . ALA A 1 80 ? 5.273 7.289 -8.805 1 98.81 80 ALA A O 1
ATOM 601 N N . ALA A 1 81 ? 4.047 8.406 -10.422 1 98.75 81 ALA A N 1
ATOM 602 C CA . ALA A 1 81 ? 2.965 7.422 -10.406 1 98.75 81 ALA A CA 1
ATOM 603 C C . ALA A 1 81 ? 3.504 6.008 -10.609 1 98.75 81 ALA A C 1
ATOM 605 O O . ALA A 1 81 ? 4.293 5.762 -11.523 1 98.75 81 ALA A O 1
ATOM 606 N N . GLY A 1 82 ? 3.146 5.109 -9.688 1 98.81 82 GLY A N 1
ATOM 607 C CA . GLY A 1 82 ? 3.547 3.711 -9.758 1 98.81 82 GLY A CA 1
ATOM 608 C C . GLY A 1 82 ? 4.73 3.385 -8.867 1 98.81 82 GLY A C 1
ATOM 609 O O . GLY A 1 82 ? 5.023 2.213 -8.625 1 98.81 82 GLY A O 1
ATOM 610 N N . GLU A 1 83 ? 5.43 4.375 -8.398 1 98.94 83 GLU A N 1
ATOM 611 C CA . GLU A 1 83 ? 6.59 4.188 -7.531 1 98.94 83 GLU A CA 1
ATOM 612 C C . GLU A 1 83 ? 6.199 4.297 -6.059 1 98.94 83 GLU A C 1
ATOM 614 O O . GLU A 1 83 ? 5.109 4.773 -5.73 1 98.94 83 GLU A O 1
ATOM 619 N N . VAL A 1 84 ? 7.07 3.756 -5.18 1 98.94 84 VAL A N 1
ATOM 620 C CA . VAL A 1 84 ? 6.746 3.621 -3.766 1 98.94 84 VAL A CA 1
ATOM 621 C C . VAL A 1 84 ? 7.793 4.34 -2.922 1 98.94 84 VAL A C 1
ATOM 623 O O . VAL A 1 84 ? 8.992 4.254 -3.201 1 98.94 84 VAL A O 1
ATOM 626 N N . ILE A 1 85 ? 7.371 5.055 -1.929 1 98.94 85 ILE A N 1
ATOM 627 C CA . ILE A 1 85 ? 8.227 5.559 -0.862 1 98.94 85 ILE A CA 1
ATOM 628 C C . ILE A 1 85 ? 7.871 4.871 0.455 1 98.94 85 ILE A C 1
ATOM 630 O O . ILE A 1 85 ? 6.719 4.91 0.888 1 98.94 85 ILE A O 1
ATOM 634 N N . TYR A 1 86 ? 8.789 4.211 1.073 1 98.88 86 TYR A N 1
ATOM 635 C CA . TYR A 1 86 ? 8.594 3.568 2.367 1 98.88 86 TYR A CA 1
ATOM 636 C C . TYR A 1 86 ? 9.18 4.418 3.49 1 98.88 86 TYR A C 1
ATOM 638 O O . TYR A 1 86 ? 10.328 4.859 3.41 1 98.88 86 TYR A O 1
ATOM 646 N N . LEU A 1 87 ? 8.422 4.668 4.508 1 98.88 87 LEU A N 1
ATOM 647 C CA . LEU A 1 87 ? 8.773 5.508 5.648 1 98.88 87 LEU A CA 1
ATOM 648 C C . LEU A 1 87 ? 8.789 4.691 6.938 1 98.88 87 LEU A C 1
ATOM 650 O O . LEU A 1 87 ? 7.773 4.117 7.328 1 98.88 87 LEU A O 1
ATOM 654 N N . SER A 1 88 ? 9.898 4.711 7.637 1 98.56 88 SER A N 1
ATOM 655 C CA . SER A 1 88 ? 10.031 3.906 8.844 1 98.56 88 SER A CA 1
ATOM 656 C C . SER A 1 88 ? 9.609 4.691 10.086 1 98.56 88 SER A C 1
ATOM 658 O O . SER A 1 88 ? 9.852 5.898 10.172 1 98.56 88 SER A O 1
ATOM 660 N N . ALA A 1 89 ? 9.055 3.98 11.078 1 98.38 89 ALA A N 1
ATOM 661 C CA . ALA A 1 89 ? 8.695 4.586 12.359 1 98.38 89 ALA A CA 1
ATOM 662 C C . ALA A 1 89 ? 9.883 5.328 12.961 1 98.38 89 ALA A C 1
ATOM 664 O O . ALA A 1 89 ? 11.031 4.875 12.852 1 98.38 89 ALA A O 1
ATOM 665 N N . GLY A 1 90 ? 9.594 6.465 13.562 1 98.25 90 GLY A N 1
ATOM 666 C CA . GLY A 1 90 ? 10.594 7.273 14.234 1 98.25 90 GLY A CA 1
ATOM 667 C C . GLY A 1 90 ? 11.219 8.32 13.336 1 98.25 90 GLY A C 1
ATOM 668 O O . GLY A 1 90 ? 12 9.156 13.789 1 98.25 90 GLY A O 1
ATOM 669 N N . THR A 1 91 ? 10.922 8.391 12.109 1 98.69 91 THR A N 1
ATOM 670 C CA . THR A 1 91 ? 11.578 9.242 11.125 1 98.69 91 THR A CA 1
ATOM 671 C C . THR A 1 91 ? 10.906 10.617 11.07 1 98.69 91 THR A C 1
ATOM 673 O O . THR A 1 91 ? 9.719 10.727 10.766 1 98.69 91 THR A O 1
ATOM 676 N N . PRO A 1 92 ? 11.578 11.672 11.375 1 98.69 92 PRO A N 1
ATOM 677 C CA . PRO A 1 92 ? 11.07 12.992 10.992 1 98.69 92 PRO A CA 1
ATOM 678 C C . PRO A 1 92 ? 11.188 13.266 9.492 1 98.69 92 PRO A C 1
ATOM 680 O O . PRO A 1 92 ? 12.195 12.891 8.875 1 98.69 92 PRO A O 1
ATOM 683 N N . LEU A 1 93 ? 10.188 13.914 8.953 1 98.88 93 LEU A N 1
ATOM 684 C CA . LEU A 1 93 ? 10.242 14.125 7.512 1 98.88 93 LEU A CA 1
ATOM 685 C C . LEU A 1 93 ? 9.328 15.281 7.102 1 98.88 93 LEU A C 1
ATOM 687 O O . LEU A 1 93 ? 8.617 15.836 7.934 1 98.88 93 LEU A O 1
ATOM 691 N N . VAL A 1 94 ? 9.469 15.719 5.836 1 98.94 94 VAL A N 1
ATOM 692 C CA . VAL A 1 94 ? 8.547 16.641 5.188 1 98.94 94 VAL A CA 1
ATOM 693 C C . VAL A 1 94 ? 7.98 16.016 3.916 1 98.94 94 VAL A C 1
ATOM 695 O O . VAL A 1 94 ? 8.734 15.609 3.029 1 98.94 94 VAL A O 1
ATOM 698 N N . TYR A 1 95 ? 6.652 15.867 3.822 1 98.94 95 TYR A N 1
ATOM 699 C CA . TYR A 1 95 ? 5.965 15.508 2.584 1 98.94 95 TYR A CA 1
ATOM 700 C C . TYR A 1 95 ? 5.832 16.719 1.669 1 98.94 95 TYR A C 1
ATOM 702 O O . TYR A 1 95 ? 5.543 17.828 2.131 1 98.94 95 TYR A O 1
ATOM 710 N N . ARG A 1 96 ? 5.984 16.5 0.393 1 98.88 96 ARG A N 1
ATOM 711 C CA . ARG A 1 96 ? 5.801 17.609 -0.538 1 98.88 96 ARG A CA 1
ATOM 712 C C . ARG A 1 96 ? 5.293 17.109 -1.887 1 98.88 96 ARG A C 1
ATOM 714 O O . ARG A 1 96 ? 5.863 16.188 -2.471 1 98.88 96 ARG A O 1
ATOM 721 N N . ALA A 1 97 ? 4.238 17.781 -2.41 1 98.94 97 ALA A N 1
ATOM 722 C CA . ALA A 1 97 ? 3.781 17.516 -3.773 1 98.94 97 ALA A CA 1
ATOM 723 C C . ALA A 1 97 ? 4.527 18.391 -4.777 1 98.94 97 ALA A C 1
ATOM 725 O O . ALA A 1 97 ? 4.305 19.609 -4.844 1 98.94 97 ALA A O 1
ATOM 726 N N . VAL A 1 98 ? 5.301 17.734 -5.578 1 98.81 98 VAL A N 1
ATOM 727 C CA . VAL A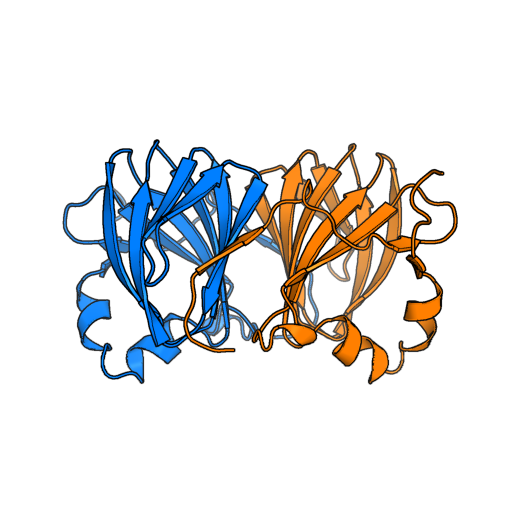 1 98 ? 6.004 18.453 -6.641 1 98.81 98 VAL A CA 1
ATOM 728 C C . VAL A 1 98 ? 5.008 18.891 -7.711 1 98.81 98 VAL A C 1
ATOM 730 O O . VAL A 1 98 ? 5.125 20 -8.25 1 98.81 98 VAL A O 1
ATOM 733 N N . GLU A 1 99 ? 4.039 18.109 -8.055 1 98.81 99 GLU A N 1
ATOM 734 C CA . GLU A 1 99 ? 2.855 18.312 -8.883 1 98.81 99 GLU A CA 1
ATOM 735 C C . GLU A 1 99 ? 1.577 18 -8.109 1 98.81 99 GLU A C 1
ATOM 737 O O . GLU A 1 99 ? 1.632 17.469 -6.996 1 98.81 99 GLU A O 1
ATOM 742 N N . ASP A 1 100 ? 0.414 18.469 -8.703 1 98.94 100 ASP A N 1
ATOM 743 C CA . ASP A 1 100 ? -0.798 17.875 -8.148 1 98.94 100 ASP A CA 1
ATOM 744 C C . ASP A 1 100 ? -0.669 16.359 -8.023 1 98.94 100 ASP A C 1
ATOM 746 O O . ASP A 1 100 ? -0.375 15.672 -9.008 1 98.94 100 ASP A O 1
ATOM 750 N N . SER A 1 101 ? -0.851 15.859 -6.781 1 98.94 101 SER A N 1
ATOM 751 C CA . SER A 1 101 ? -0.534 14.453 -6.543 1 98.94 101 SER A CA 1
ATOM 752 C C . SER A 1 101 ? -1.67 13.75 -5.809 1 98.94 101 SER A C 1
ATOM 754 O O . SER A 1 101 ? -2.369 14.359 -5 1 98.94 101 SER A O 1
ATOM 756 N N . GLU A 1 102 ? -1.891 12.508 -6.145 1 98.94 102 GLU A N 1
ATOM 757 C CA . GLU A 1 102 ? -2.672 11.555 -5.359 1 98.94 102 GLU A CA 1
ATOM 758 C C . GLU A 1 102 ? -1.841 10.328 -4.996 1 98.94 102 GLU A C 1
ATOM 760 O O . GLU A 1 102 ? -1.013 9.875 -5.789 1 98.94 102 GLU A O 1
ATOM 765 N N . LEU A 1 103 ? -2.01 9.82 -3.797 1 98.94 103 LEU A N 1
ATOM 766 C CA . LEU A 1 103 ? -1.294 8.625 -3.383 1 98.94 103 LEU A CA 1
ATOM 767 C C . LEU A 1 103 ? -2.164 7.754 -2.479 1 98.94 103 LEU A C 1
ATOM 769 O O . LEU A 1 103 ? -3.143 8.234 -1.903 1 98.94 103 LEU A O 1
ATOM 773 N N . VAL A 1 104 ? -1.882 6.496 -2.459 1 99 104 VAL A N 1
ATOM 774 C CA . VAL A 1 104 ? -2.393 5.555 -1.468 1 99 104 VAL A CA 1
ATOM 775 C C . VAL A 1 104 ? -1.375 5.391 -0.34 1 99 104 VAL A C 1
ATOM 777 O O . VAL A 1 104 ? -0.173 5.281 -0.592 1 99 104 VAL A O 1
ATOM 780 N N . TYR A 1 105 ? -1.788 5.477 0.876 1 99 105 TYR A N 1
ATOM 781 C CA . TYR A 1 105 ? -0.903 5.137 1.983 1 99 105 TYR A CA 1
ATOM 782 C C . TYR A 1 105 ? -1.378 3.873 2.693 1 99 105 TYR A C 1
ATOM 784 O O . TYR A 1 105 ? -2.582 3.633 2.805 1 99 105 TYR A O 1
ATOM 792 N N . VAL A 1 106 ? -0.511 3.064 3.098 1 99 106 VAL A N 1
ATOM 793 C CA . VAL A 1 106 ? -0.732 1.856 3.885 1 99 106 VAL A CA 1
ATOM 794 C C . VAL A 1 106 ? 0.157 1.88 5.125 1 99 106 VAL A C 1
ATOM 796 O O . VAL A 1 106 ? 1.374 2.053 5.023 1 99 106 VAL A O 1
ATOM 799 N N . SER A 1 107 ? -0.443 1.713 6.273 1 98.94 107 SER A N 1
ATOM 800 C CA . SER A 1 107 ? 0.358 1.843 7.488 1 98.94 107 SER A CA 1
ATOM 801 C C . SER A 1 107 ? 0.151 0.651 8.414 1 98.94 107 SER A C 1
ATOM 803 O O . SER A 1 107 ? -0.929 0.056 8.438 1 98.94 107 SER A O 1
ATOM 805 N N . HIS A 1 108 ? 1.135 0.303 9.133 1 98.75 108 HIS A N 1
ATOM 806 C CA . HIS A 1 108 ? 1.108 -0.584 10.289 1 98.75 108 HIS A CA 1
ATOM 807 C C . HIS A 1 108 ? 2.088 -0.119 11.367 1 98.75 108 HIS A C 1
ATOM 809 O O . HIS A 1 108 ? 3.254 0.147 11.07 1 98.75 108 HIS A O 1
ATOM 815 N N . PRO A 1 109 ? 1.767 -0.135 12.711 1 98.5 109 PRO A N 1
ATOM 816 C CA . PRO A 1 109 ? 0.372 -0.258 13.141 1 98.5 109 PRO A CA 1
ATOM 817 C C . PRO A 1 109 ? -0.523 0.834 12.562 1 98.5 109 PRO A C 1
ATOM 819 O O . PRO A 1 109 ? -0.119 1.54 11.633 1 98.5 109 PRO A O 1
ATOM 822 N N . HIS A 1 110 ? -1.794 0.872 12.922 1 98.81 110 HIS A N 1
ATOM 823 C CA . HIS A 1 110 ? -2.719 1.901 12.461 1 98.81 110 HIS A CA 1
ATOM 824 C C . HIS A 1 110 ? -2.213 3.295 12.812 1 98.81 110 HIS A C 1
ATOM 826 O O . HIS A 1 110 ? -1.96 3.588 13.984 1 98.81 110 HIS A O 1
ATOM 832 N N . TRP A 1 111 ? -2.115 4.164 11.758 1 98.81 111 TRP A N 1
ATOM 833 C CA . TRP A 1 111 ? -1.393 5.422 11.906 1 98.81 111 TRP A CA 1
ATOM 834 C C . TRP A 1 111 ? -2.02 6.285 13 1 98.81 111 TRP A C 1
ATOM 836 O O . TRP A 1 111 ? -1.31 6.906 13.789 1 98.81 111 TRP A O 1
ATOM 846 N N . TYR A 1 112 ? -3.387 6.359 13 1 98.56 112 TYR A N 1
ATOM 847 C CA . TYR A 1 112 ? -4.051 7.242 13.953 1 98.56 112 TYR A CA 1
ATOM 848 C C . TYR A 1 112 ? -3.762 6.812 15.383 1 98.56 112 TYR A C 1
ATOM 850 O O . TYR A 1 112 ? -3.338 7.629 16.203 1 98.56 112 TYR A O 1
ATOM 858 N N . ARG A 1 113 ? -3.961 5.598 15.68 1 98.5 113 ARG A N 1
ATOM 859 C CA . ARG A 1 113 ? -3.73 5.082 17.031 1 98.5 113 ARG A CA 1
ATOM 860 C C . ARG A 1 113 ? -2.264 5.215 17.422 1 98.5 113 ARG A C 1
ATOM 862 O O . ARG A 1 113 ? -1.953 5.621 18.547 1 98.5 113 ARG A O 1
ATOM 869 N N . ALA A 1 114 ? -1.396 4.828 16.469 1 98.81 114 ALA A N 1
ATOM 870 C CA . ALA A 1 114 ? 0.036 4.922 16.75 1 98.81 114 ALA A CA 1
ATOM 871 C C . ALA A 1 114 ? 0.436 6.355 17.078 1 98.81 114 ALA A C 1
ATOM 873 O O . ALA A 1 114 ? 1.237 6.59 17.984 1 98.81 114 ALA A O 1
ATOM 874 N N . THR A 1 115 ? -0.089 7.336 16.312 1 98.81 115 THR A N 1
ATOM 875 C CA . THR A 1 115 ? 0.218 8.734 16.578 1 98.81 115 THR A CA 1
ATOM 876 C C . THR A 1 115 ? -0.366 9.18 17.922 1 98.81 115 THR A C 1
ATOM 878 O O . THR A 1 115 ? 0.308 9.852 18.703 1 98.81 115 THR A O 1
ATOM 881 N N . LEU A 1 116 ? -1.628 8.797 18.172 1 98.69 116 LEU A N 1
ATOM 882 C CA . LEU A 1 116 ? -2.312 9.148 19.406 1 98.69 116 LEU A CA 1
ATOM 883 C C . LEU A 1 116 ? -1.514 8.68 20.625 1 98.69 116 LEU A C 1
ATOM 885 O O . LEU A 1 116 ? -1.483 9.367 21.641 1 98.69 116 LEU A O 1
ATOM 889 N N . GLU A 1 117 ? -0.849 7.605 20.531 1 98.69 117 GLU A N 1
ATOM 890 C CA . GLU A 1 117 ? -0.134 6.992 21.656 1 98.69 117 GLU A CA 1
ATOM 891 C C . GLU A 1 117 ? 1.323 7.441 21.688 1 98.69 117 GLU A C 1
ATOM 893 O O . GLU A 1 117 ? 2.105 6.965 22.516 1 98.69 117 GLU A O 1
ATOM 898 N N . SER A 1 118 ? 1.721 8.297 20.797 1 98.75 118 SER A N 1
ATOM 899 C CA . SER A 1 118 ? 3.09 8.789 20.703 1 98.75 118 SER A CA 1
ATOM 900 C C . SER A 1 118 ? 3.219 10.18 21.328 1 98.75 118 SER A C 1
ATOM 902 O O . SER A 1 118 ? 2.217 10.797 21.688 1 98.75 118 SER A O 1
ATOM 904 N N . PRO A 1 119 ? 4.484 10.727 21.438 1 98.5 119 PRO A N 1
ATOM 905 C CA . PRO A 1 119 ? 4.676 12.102 21.906 1 98.5 119 PRO A CA 1
ATOM 906 C C . PRO A 1 119 ? 4.121 13.133 20.922 1 98.5 119 PRO A C 1
ATOM 908 O O . PRO A 1 119 ? 4.109 14.336 21.219 1 98.5 119 PRO A O 1
ATOM 911 N N . HIS A 1 120 ? 3.615 12.648 19.781 1 98.56 120 HIS A N 1
ATOM 912 C CA . HIS A 1 120 ? 3.166 13.562 18.734 1 98.56 120 HIS A CA 1
ATOM 913 C C . HIS A 1 120 ? 1.645 13.602 18.656 1 98.56 120 HIS A C 1
ATOM 915 O O . HIS A 1 120 ? 1.082 14 17.625 1 98.56 120 HIS A O 1
ATOM 921 N N . ALA A 1 121 ? 0.96 13.227 19.672 1 98.81 121 ALA A N 1
ATOM 922 C CA . ALA A 1 121 ? -0.495 13.102 19.688 1 98.81 121 ALA A CA 1
ATOM 923 C C . ALA A 1 121 ? -1.163 14.43 19.344 1 98.81 121 ALA A C 1
ATOM 925 O O . ALA A 1 121 ? -2.184 14.453 18.641 1 98.81 121 ALA A O 1
ATOM 926 N N . ALA A 1 122 ? -0.643 15.523 19.75 1 98.56 122 ALA A N 1
ATOM 927 C CA . ALA A 1 122 ? -1.258 16.844 19.562 1 98.56 122 ALA A CA 1
ATOM 928 C C . ALA A 1 122 ? -1.311 17.219 18.094 1 98.56 122 ALA A C 1
ATOM 930 O O . ALA A 1 122 ? -2.119 18.062 17.688 1 98.56 122 ALA A O 1
ATOM 931 N N . ARG A 1 123 ? -0.444 16.594 17.25 1 98.19 123 ARG A N 1
ATOM 932 C CA . ARG A 1 123 ? -0.376 16.891 15.836 1 98.19 123 ARG A CA 1
ATOM 933 C C . ARG A 1 123 ? -1.65 16.453 15.117 1 98.19 123 ARG A C 1
ATOM 935 O O . ARG A 1 123 ? -1.956 16.953 14.031 1 98.19 123 ARG A O 1
ATOM 942 N N . LEU A 1 124 ? -2.422 15.555 15.688 1 98.44 124 LEU A N 1
ATOM 943 C CA . LEU A 1 124 ? -3.668 15.094 15.086 1 98.44 124 LEU A CA 1
ATOM 944 C C . LEU A 1 124 ? -4.684 16.219 14.992 1 98.44 124 LEU A C 1
ATOM 946 O O . LEU A 1 124 ? -5.559 16.203 14.125 1 98.44 124 LEU A O 1
ATOM 950 N N . GLU A 1 125 ? -4.512 17.219 15.828 1 98.12 125 GLU A N 1
ATOM 951 C CA . GLU A 1 125 ? -5.441 18.344 15.867 1 98.12 125 GLU A CA 1
ATOM 952 C C . GLU A 1 125 ? -5.258 19.25 14.648 1 98.12 125 GLU A C 1
ATOM 954 O O . GLU A 1 125 ? -6.102 20.109 14.375 1 98.12 125 GLU A O 1
ATOM 959 N N . GLU A 1 126 ? -4.168 19.078 13.953 1 98 126 GLU A N 1
ATOM 960 C CA . GLU A 1 126 ? -3.895 19.875 12.766 1 98 126 GLU A CA 1
ATOM 961 C C . GLU A 1 126 ? -4.855 19.516 11.633 1 98 126 GLU A C 1
ATOM 963 O O . GLU A 1 126 ? -4.949 20.25 10.641 1 98 126 GLU A O 1
ATOM 968 N N . PHE A 1 127 ? -5.523 18.375 11.727 1 98 127 PHE A N 1
ATOM 969 C CA . PHE A 1 127 ? -6.445 17.891 10.703 1 98 127 PHE A CA 1
ATOM 970 C C . PHE A 1 127 ? -7.887 18 11.172 1 98 127 PHE A C 1
ATOM 972 O O . PHE A 1 127 ? -8.203 17.703 12.328 1 98 127 PHE A O 1
ATOM 979 N N . ALA A 1 128 ? -8.711 18.5 10.258 1 97.75 128 ALA A N 1
ATOM 980 C CA . ALA A 1 128 ? -10.141 18.609 10.555 1 97.75 128 ALA A CA 1
ATOM 981 C C . ALA A 1 128 ? -10.984 18.016 9.438 1 97.75 128 ALA A C 1
ATOM 983 O O . ALA A 1 128 ? -10.609 18.094 8.266 1 97.75 128 ALA A O 1
ATOM 984 N N . LEU A 1 129 ? -12.094 17.406 9.812 1 97.06 129 LEU A N 1
AT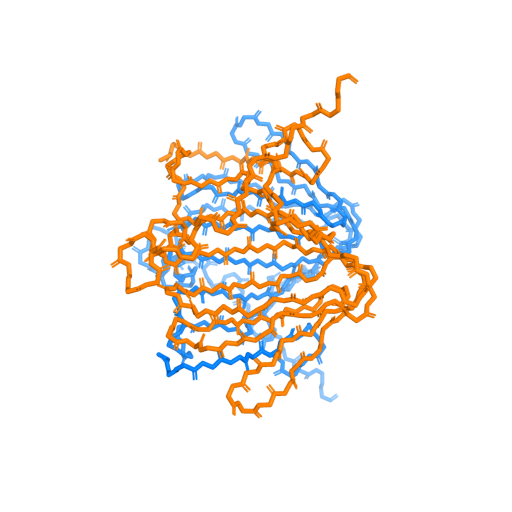OM 985 C CA . LEU A 1 129 ? -13.023 16.859 8.828 1 97.06 129 LEU A CA 1
ATOM 986 C C . LEU A 1 129 ? -13.492 17.953 7.863 1 97.06 129 LEU A C 1
ATOM 988 O O . LEU A 1 129 ? -13.883 19.031 8.281 1 97.06 129 LEU A O 1
ATOM 992 N N . GLU A 1 130 ? -13.305 17.594 6.613 1 91.69 130 GLU A N 1
ATOM 993 C CA . GLU A 1 130 ? -13.75 18.547 5.59 1 91.69 130 GLU A CA 1
ATOM 994 C C . GLU A 1 130 ? -15.273 18.547 5.48 1 91.69 130 GLU A C 1
ATOM 996 O O . GLU A 1 130 ? -15.906 17.5 5.414 1 91.69 130 GLU A O 1
ATOM 1001 N N . SER A 1 131 ? -15.773 19.594 5.754 1 78.88 131 SER A N 1
ATOM 1002 C CA . SER A 1 131 ? -17.219 19.719 5.625 1 78.88 131 SER A CA 1
ATOM 1003 C C . SER A 1 131 ? -17.656 19.578 4.172 1 78.88 131 SER A C 1
ATOM 1005 O O . SER A 1 131 ? -16.984 20.062 3.262 1 78.88 131 SER A O 1
ATOM 1007 N N . ARG A 1 132 ? -18.484 18.453 3.834 1 62.53 132 ARG A N 1
ATOM 1008 C CA . ARG A 1 132 ? -19.062 18.344 2.494 1 62.53 132 ARG A CA 1
ATOM 1009 C C . ARG A 1 132 ? -19.719 19.641 2.068 1 62.53 132 ARG A C 1
ATOM 1011 O O . ARG A 1 132 ? -20.438 20.266 2.857 1 62.53 132 ARG A O 1
ATOM 1018 N N . PRO A 1 133 ? -19.172 20.156 0.96 1 52.34 133 PRO A N 1
ATOM 1019 C CA . PRO A 1 133 ? -19.922 21.359 0.576 1 52.34 133 PRO A CA 1
ATOM 1020 C C . PRO A 1 133 ? -21.438 21.156 0.654 1 52.34 133 PRO A C 1
ATOM 1022 O O . PRO A 1 133 ? -21.938 20.062 0.385 1 52.34 133 PRO A O 1
ATOM 1025 N N . ALA A 1 134 ? -22.156 22.047 1.311 1 45.09 134 ALA A N 1
ATOM 1026 C CA . ALA A 1 134 ? -23.609 22.062 1.288 1 45.09 134 ALA A CA 1
ATOM 1027 C C . ALA A 1 134 ? -24.141 21.812 -0.121 1 45.09 134 ALA A C 1
ATOM 1029 O O . ALA A 1 134 ? -23.484 22.172 -1.107 1 45.09 134 ALA A O 1
ATOM 1030 N N . MET B 1 1 ? 14.43 -1.873 11.859 1 62.66 1 MET B N 1
ATOM 1031 C CA . MET B 1 1 ? 14.938 -0.935 10.859 1 62.66 1 MET B CA 1
ATOM 1032 C C . MET B 1 1 ? 15.125 0.453 11.461 1 62.66 1 MET B C 1
ATOM 1034 O O . MET B 1 1 ? 14.352 0.866 12.328 1 62.66 1 MET B O 1
ATOM 1038 N N . GLY B 1 2 ? 16.312 0.97 11.234 1 78 2 GLY B N 1
ATOM 1039 C CA . GLY B 1 2 ? 16.484 2.33 11.719 1 78 2 GLY B CA 1
ATOM 1040 C C . GLY B 1 2 ? 15.586 3.332 11 1 78 2 GLY B C 1
ATOM 1041 O O . GLY B 1 2 ? 15 3.018 9.969 1 78 2 GLY B O 1
ATOM 1042 N N . ALA B 1 3 ? 15.352 4.445 11.578 1 87.38 3 ALA B N 1
ATOM 1043 C CA . ALA B 1 3 ? 14.617 5.547 10.961 1 87.38 3 ALA B CA 1
ATOM 1044 C C . ALA B 1 3 ? 15.133 5.828 9.555 1 87.38 3 ALA B C 1
ATOM 1046 O O . ALA B 1 3 ? 16.344 5.805 9.312 1 87.38 3 ALA B O 1
ATOM 1047 N N . GLY B 1 4 ? 14.156 5.961 8.539 1 95.94 4 GLY B N 1
ATOM 1048 C CA . GLY B 1 4 ? 14.617 6.242 7.191 1 95.94 4 GLY B CA 1
ATOM 1049 C C . GLY B 1 4 ? 13.492 6.375 6.188 1 95.94 4 GLY B C 1
ATOM 1050 O O . GLY B 1 4 ? 12.328 6.117 6.516 1 95.94 4 GLY B O 1
ATOM 1051 N N . VAL B 1 5 ? 13.812 6.988 5.039 1 98.56 5 VAL B N 1
ATOM 1052 C CA . VAL B 1 5 ? 12.969 7.133 3.857 1 98.56 5 VAL B CA 1
ATOM 1053 C C . VAL B 1 5 ? 13.609 6.414 2.674 1 98.56 5 VAL B C 1
ATOM 1055 O O . VAL B 1 5 ? 14.773 6.672 2.334 1 98.56 5 VAL B O 1
ATOM 1058 N N . ARG B 1 6 ? 12.828 5.531 2.031 1 97.88 6 ARG B N 1
ATOM 1059 C CA . ARG B 1 6 ? 13.367 4.758 0.916 1 97.88 6 ARG B CA 1
ATOM 1060 C C . ARG B 1 6 ? 12.398 4.758 -0.266 1 97.88 6 ARG B C 1
ATOM 1062 O O . ARG B 1 6 ? 11.195 4.57 -0.091 1 97.88 6 ARG B O 1
ATOM 1069 N N . LYS B 1 7 ? 12.945 5.012 -1.441 1 98.69 7 LYS B N 1
ATOM 1070 C CA . LYS B 1 7 ? 12.18 4.848 -2.672 1 98.69 7 LYS B CA 1
ATOM 1071 C C . LYS B 1 7 ? 12.477 3.504 -3.332 1 98.69 7 LYS B C 1
ATOM 1073 O O . LYS B 1 7 ? 13.633 3.08 -3.396 1 98.69 7 LYS B O 1
ATOM 1078 N N . VAL B 1 8 ? 11.398 2.873 -3.781 1 98.69 8 VAL B N 1
ATOM 1079 C CA . VAL B 1 8 ? 11.562 1.655 -4.57 1 98.69 8 VAL B CA 1
ATOM 1080 C C . VAL B 1 8 ? 10.648 1.696 -5.789 1 98.69 8 VAL B C 1
ATOM 1082 O O . VAL B 1 8 ? 9.578 2.297 -5.746 1 98.69 8 VAL B O 1
ATOM 1085 N N . THR B 1 9 ? 11.055 1.129 -6.859 1 98.81 9 THR B N 1
ATOM 1086 C CA . THR B 1 9 ? 10.297 1.032 -8.102 1 98.81 9 THR B CA 1
ATOM 1087 C C . THR B 1 9 ? 10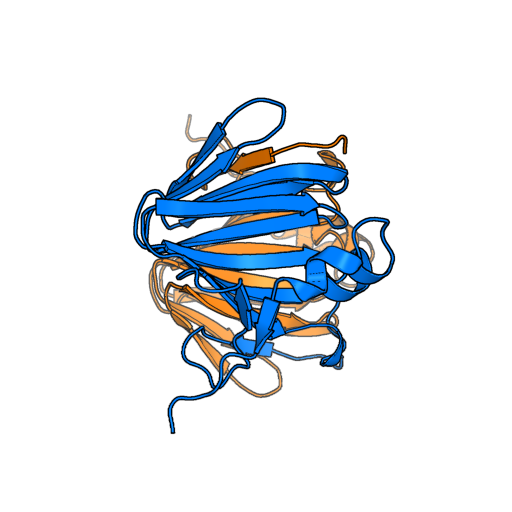.414 -0.369 -8.695 1 98.81 9 THR B C 1
ATOM 1089 O O . THR B 1 9 ? 11.344 -1.11 -8.375 1 98.81 9 THR B O 1
ATOM 1092 N N . SER B 1 10 ? 9.445 -0.698 -9.578 1 98.5 10 SER B N 1
ATOM 1093 C CA . SER B 1 10 ? 9.445 -2.01 -10.219 1 98.5 10 SER B CA 1
ATOM 1094 C C . SER B 1 10 ? 10.594 -2.137 -11.219 1 98.5 10 SER B C 1
ATOM 1096 O O . SER B 1 10 ? 10.906 -3.238 -11.672 1 98.5 10 SER B O 1
ATOM 1098 N N . ASP B 1 11 ? 11.266 -1.07 -11.539 1 97.69 11 ASP B N 1
ATOM 1099 C CA . ASP B 1 11 ? 12.383 -1.09 -12.477 1 97.69 11 ASP B CA 1
ATOM 1100 C C . ASP B 1 11 ? 13.711 -1.285 -11.75 1 97.69 11 ASP B C 1
ATOM 1102 O O . ASP B 1 11 ? 14.758 -1.406 -12.383 1 97.69 11 ASP B O 1
ATOM 1106 N N . ASP B 1 12 ? 13.719 -1.279 -10.445 1 98.19 12 ASP B N 1
ATOM 1107 C CA . ASP B 1 12 ? 14.945 -1.549 -9.688 1 98.19 12 ASP B CA 1
ATOM 1108 C C . ASP B 1 12 ? 15.445 -2.965 -9.953 1 98.19 12 ASP B C 1
ATOM 1110 O O . ASP B 1 12 ? 14.742 -3.781 -10.547 1 98.19 12 ASP B O 1
ATOM 1114 N N . GLU B 1 13 ? 16.734 -3.221 -9.547 1 97 13 GLU B N 1
ATOM 1115 C CA . GLU B 1 13 ? 17.25 -4.586 -9.586 1 97 13 GLU B CA 1
ATOM 1116 C C . GLU B 1 13 ? 16.672 -5.43 -8.461 1 97 13 GLU B C 1
ATOM 1118 O O . GLU B 1 13 ? 17.219 -5.465 -7.355 1 97 13 GLU B O 1
ATOM 1123 N N . LEU B 1 14 ? 15.57 -6.043 -8.75 1 98.19 14 LEU B N 1
ATOM 1124 C CA . LEU B 1 14 ? 14.875 -6.883 -7.781 1 98.19 14 LEU B CA 1
ATOM 1125 C C . LEU B 1 14 ? 14.992 -8.352 -8.164 1 98.19 14 LEU B C 1
ATOM 1127 O O . LEU B 1 14 ? 15.312 -8.68 -9.305 1 98.19 14 LEU B O 1
ATOM 1131 N N . GLU B 1 15 ? 14.812 -9.227 -7.223 1 97.75 15 GLU B N 1
ATOM 1132 C CA . GLU B 1 15 ? 14.695 -10.664 -7.484 1 97.75 15 GLU B CA 1
ATOM 1133 C C . GLU B 1 15 ? 13.266 -11.047 -7.84 1 97.75 15 GLU B C 1
ATOM 1135 O O . GLU B 1 15 ? 12.406 -11.133 -6.961 1 97.75 15 GLU B O 1
ATOM 1140 N N . TRP B 1 16 ? 13.047 -11.281 -9.094 1 98.5 16 TRP B N 1
ATOM 1141 C CA . TRP B 1 16 ? 11.711 -11.625 -9.562 1 98.5 16 TRP B CA 1
ATOM 1142 C C . TRP B 1 16 ? 11.484 -13.133 -9.539 1 98.5 16 TRP B C 1
ATOM 1144 O O . TRP B 1 16 ? 12.367 -13.898 -9.938 1 98.5 16 TRP B O 1
ATOM 1154 N N . TYR B 1 17 ? 10.336 -13.539 -9.07 1 98.62 17 TYR B N 1
ATOM 1155 C CA . TYR B 1 17 ? 9.883 -14.93 -9.086 1 98.62 17 TYR B CA 1
ATOM 1156 C C . TYR B 1 17 ? 8.734 -15.117 -10.062 1 98.62 17 TYR B C 1
ATOM 1158 O O . TYR B 1 17 ? 7.855 -14.258 -10.18 1 98.62 17 TYR B O 1
ATOM 1166 N N . ARG B 1 18 ? 8.688 -16.203 -10.742 1 98.31 18 ARG B N 1
ATOM 1167 C CA . ARG B 1 18 ? 7.637 -16.547 -11.695 1 98.31 18 ARG B CA 1
ATOM 1168 C C . ARG B 1 18 ? 6.875 -17.797 -11.234 1 98.31 18 ARG B C 1
ATOM 1170 O O . ARG B 1 18 ? 7.461 -18.719 -10.672 1 98.31 18 ARG B O 1
ATOM 1177 N N . ARG B 1 19 ? 5.652 -17.766 -11.43 1 97.69 19 ARG B N 1
ATOM 1178 C CA . ARG B 1 19 ? 4.855 -18.953 -11.117 1 97.69 19 ARG B CA 1
ATOM 1179 C C . ARG B 1 19 ? 4.793 -19.906 -12.305 1 97.69 19 ARG B C 1
ATOM 1181 O O . ARG B 1 19 ? 4.004 -19.688 -13.227 1 97.69 19 ARG B O 1
ATOM 1188 N N . GLY B 1 20 ? 5.527 -21.016 -12.203 1 95.94 20 GLY B N 1
ATOM 1189 C CA . GLY B 1 20 ? 5.555 -21.984 -13.297 1 95.94 20 GLY B CA 1
ATOM 1190 C C . GLY B 1 20 ? 5.945 -21.359 -14.625 1 95.94 20 GLY B C 1
ATOM 1191 O O . GLY B 1 20 ? 6.965 -20.656 -14.711 1 95.94 20 GLY B O 1
ATOM 1192 N N . THR B 1 21 ? 5.047 -21.641 -15.68 1 97 21 THR B N 1
ATOM 1193 C CA . THR B 1 21 ? 5.305 -21.109 -17.016 1 97 21 THR B CA 1
ATOM 1194 C C . THR B 1 21 ? 4.398 -19.922 -17.297 1 97 21 THR B C 1
ATOM 1196 O O . THR B 1 21 ? 4.379 -19.406 -18.422 1 97 21 THR B O 1
ATOM 1199 N N . GLN B 1 22 ? 3.674 -19.547 -16.344 1 98.31 22 GLN B N 1
ATOM 1200 C CA . GLN B 1 22 ? 2.76 -18.422 -16.516 1 98.31 22 GLN B CA 1
ATOM 1201 C C . GLN B 1 22 ? 3.525 -17.094 -16.656 1 98.31 22 GLN B C 1
ATOM 1203 O O . GLN B 1 22 ? 4.645 -16.969 -16.156 1 98.31 22 GLN B O 1
ATOM 1208 N N . GLU B 1 23 ? 2.855 -16.203 -17.359 1 98.5 23 GLU B N 1
ATOM 1209 C CA . GLU B 1 23 ? 3.381 -14.836 -17.406 1 98.5 23 GLU B CA 1
ATOM 1210 C C . GLU B 1 23 ? 2.883 -14.016 -16.219 1 98.5 23 GLU B C 1
ATOM 1212 O O . GLU B 1 23 ? 2.168 -13.031 -16.406 1 98.5 23 GLU B O 1
ATOM 1217 N N . LEU B 1 24 ? 3.193 -14.414 -15.109 1 98.56 24 LEU B N 1
ATOM 1218 C CA . LEU B 1 24 ? 2.92 -13.852 -13.789 1 98.56 24 LEU B CA 1
ATOM 1219 C C . LEU B 1 24 ? 4.176 -13.859 -12.922 1 98.56 24 LEU B C 1
ATOM 1221 O O . LEU B 1 24 ? 4.793 -14.906 -12.734 1 98.56 24 LEU B O 1
ATOM 1225 N N . ARG B 1 25 ? 4.594 -12.703 -12.422 1 98.25 25 ARG B N 1
ATOM 1226 C CA . ARG B 1 25 ? 5.809 -12.602 -11.625 1 98.25 25 ARG B CA 1
ATOM 1227 C C . ARG B 1 25 ? 5.629 -11.602 -10.484 1 98.25 25 ARG B C 1
ATOM 1229 O O . ARG B 1 25 ? 4.777 -10.711 -10.562 1 98.25 25 ARG B O 1
ATOM 1236 N N . LEU B 1 26 ? 6.344 -11.781 -9.469 1 98.75 26 LEU B N 1
ATOM 1237 C CA . LEU B 1 26 ? 6.328 -10.875 -8.328 1 98.75 26 LEU B CA 1
ATOM 1238 C C . LEU B 1 26 ? 7.727 -10.703 -7.746 1 98.75 26 LEU B C 1
ATOM 1240 O O . LEU B 1 26 ? 8.586 -11.562 -7.926 1 98.75 26 LEU B O 1
ATOM 1244 N N . ALA B 1 27 ? 7.992 -9.625 -7.094 1 98.81 27 ALA B N 1
ATOM 1245 C CA . ALA B 1 27 ? 9.258 -9.328 -6.426 1 98.81 27 ALA B CA 1
ATOM 1246 C C . ALA B 1 27 ? 9.039 -8.461 -5.188 1 98.81 27 ALA B C 1
ATOM 1248 O O . ALA B 1 27 ? 8.367 -7.434 -5.258 1 98.81 27 ALA B O 1
ATOM 1249 N N . ASP B 1 28 ? 9.609 -8.922 -4.059 1 98.81 28 ASP B N 1
ATOM 1250 C CA . ASP B 1 28 ? 9.664 -8.07 -2.877 1 98.81 28 ASP B CA 1
ATOM 1251 C C . ASP B 1 28 ? 10.719 -6.977 -3.043 1 98.81 28 ASP B C 1
ATOM 1253 O O . ASP B 1 28 ? 11.82 -7.238 -3.531 1 98.81 28 ASP B O 1
ATOM 1257 N N . ALA B 1 29 ? 10.344 -5.785 -2.676 1 98.88 29 ALA B N 1
ATOM 1258 C CA . ALA B 1 29 ? 11.297 -4.68 -2.719 1 98.88 29 ALA B CA 1
ATOM 1259 C C . ALA B 1 29 ? 11.734 -4.277 -1.312 1 98.88 29 ALA B C 1
ATOM 1261 O O . ALA B 1 29 ? 12.867 -3.828 -1.11 1 98.88 29 ALA B O 1
ATOM 1262 N N . ILE B 1 30 ? 10.844 -4.285 -0.326 1 98.62 30 ILE B N 1
ATOM 1263 C CA . ILE B 1 30 ? 11.039 -4.039 1.098 1 98.62 30 ILE B CA 1
ATOM 1264 C C . ILE B 1 30 ? 10.414 -5.168 1.91 1 98.62 30 ILE B C 1
ATOM 1266 O O . ILE B 1 30 ? 9.328 -5.656 1.573 1 98.62 30 ILE B O 1
ATOM 1270 N N . GLY B 1 31 ? 11.055 -5.566 2.936 1 98.12 31 GLY B N 1
ATOM 1271 C CA . GLY B 1 31 ? 10.422 -6.613 3.721 1 98.12 31 GLY B CA 1
ATOM 1272 C C . GLY B 1 31 ? 11.195 -6.957 4.984 1 98.12 31 GLY B C 1
ATOM 1273 O O . GLY B 1 31 ? 11.82 -6.09 5.59 1 98.12 31 GLY B O 1
ATOM 1274 N N . GLU B 1 32 ? 11.062 -8.234 5.367 1 96.75 32 GLU B N 1
ATOM 1275 C CA . GLU B 1 32 ? 11.586 -8.727 6.637 1 96.75 32 GLU B CA 1
ATOM 1276 C C . GLU B 1 32 ? 13.102 -8.531 6.727 1 96.75 32 GLU B C 1
ATOM 1278 O O . GLU B 1 32 ? 13.617 -8.156 7.777 1 96.75 32 GLU B O 1
ATOM 1283 N N . ALA B 1 33 ? 13.742 -8.805 5.652 1 95.94 33 ALA B N 1
ATOM 1284 C CA . ALA B 1 33 ? 15.203 -8.703 5.637 1 95.94 33 ALA B CA 1
ATOM 1285 C C . ALA B 1 33 ? 15.656 -7.27 5.891 1 95.94 33 ALA B C 1
ATOM 1287 O O . ALA B 1 33 ? 16.781 -7.039 6.344 1 95.94 33 ALA B O 1
ATOM 1288 N N . ASP B 1 34 ? 14.797 -6.312 5.652 1 96.81 34 ASP B N 1
ATOM 1289 C CA . ASP B 1 34 ? 15.102 -4.898 5.859 1 96.81 34 ASP B CA 1
ATOM 1290 C C . ASP B 1 34 ? 14.727 -4.457 7.273 1 96.81 34 ASP B C 1
ATOM 1292 O O . ASP B 1 34 ? 14.914 -3.297 7.641 1 96.81 34 ASP B O 1
ATOM 1296 N N . GLY B 1 35 ? 14.141 -5.332 8.023 1 96.62 35 GLY B N 1
ATOM 1297 C CA . GLY B 1 35 ? 13.609 -4.953 9.328 1 96.62 35 GLY B CA 1
ATOM 1298 C C . GLY B 1 35 ? 12.32 -4.164 9.242 1 96.62 35 GLY B C 1
ATOM 1299 O O . GLY B 1 35 ? 11.922 -3.506 10.203 1 96.62 35 GLY B O 1
ATOM 1300 N N . ALA B 1 36 ? 11.664 -4.168 8.094 1 98 36 ALA B N 1
ATOM 1301 C CA . ALA B 1 36 ? 10.414 -3.432 7.898 1 98 36 ALA B CA 1
ATOM 1302 C C . ALA B 1 36 ? 9.242 -4.145 8.57 1 98 36 ALA B C 1
ATOM 1304 O O . ALA B 1 36 ? 9.273 -5.363 8.742 1 98 36 ALA B O 1
ATOM 1305 N N . ALA B 1 37 ? 8.219 -3.393 8.93 1 98.06 37 ALA B N 1
ATOM 1306 C CA . ALA B 1 37 ? 7.035 -3.949 9.586 1 98.06 37 ALA B CA 1
ATOM 1307 C C . ALA B 1 37 ? 6.113 -4.621 8.57 1 98.06 37 ALA B C 1
ATOM 1309 O O . ALA B 1 37 ? 5.238 -5.406 8.945 1 98.06 37 ALA B O 1
ATOM 1310 N N . MET B 1 38 ? 6.27 -4.285 7.324 1 98.75 38 MET B N 1
ATOM 1311 C CA . MET B 1 38 ? 5.453 -4.797 6.227 1 98.75 38 MET B CA 1
ATOM 1312 C C . MET B 1 38 ? 6.328 -5.234 5.059 1 98.75 38 MET B C 1
ATOM 1314 O O . MET B 1 38 ? 7.477 -4.805 4.941 1 98.75 38 MET B O 1
ATOM 1318 N N . THR B 1 39 ? 5.793 -6.113 4.258 1 98.88 39 THR B N 1
ATOM 1319 C CA . THR B 1 39 ? 6.398 -6.367 2.957 1 98.88 39 THR B CA 1
ATOM 1320 C C . THR B 1 39 ? 5.785 -5.465 1.89 1 98.88 39 THR B C 1
ATOM 1322 O O . THR B 1 39 ? 4.566 -5.27 1.858 1 98.88 39 THR B O 1
ATOM 1325 N N . VAL B 1 40 ? 6.566 -4.871 1.095 1 98.94 40 VAL B N 1
ATOM 1326 C CA . VAL B 1 40 ? 6.16 -4.16 -0.112 1 98.94 40 VAL B CA 1
ATOM 1327 C C . VAL B 1 40 ? 6.805 -4.805 -1.336 1 98.94 40 VAL B C 1
ATOM 1329 O O . VAL B 1 40 ? 8.008 -5.066 -1.345 1 98.94 40 VAL B O 1
ATOM 1332 N N . GLY B 1 41 ? 5.992 -5.066 -2.332 1 98.94 41 GLY B N 1
ATOM 1333 C CA . GLY B 1 41 ? 6.527 -5.621 -3.564 1 98.94 41 GLY B CA 1
ATOM 1334 C C . GLY B 1 41 ? 5.699 -5.27 -4.785 1 98.94 41 GLY B C 1
ATOM 1335 O O . GLY B 1 41 ? 4.762 -4.477 -4.699 1 98.94 41 GLY B O 1
ATOM 1336 N N . PHE B 1 42 ? 6.121 -5.746 -5.93 1 98.94 42 PHE B N 1
ATOM 1337 C CA . PHE B 1 42 ? 5.484 -5.527 -7.223 1 98.94 42 PHE B CA 1
ATOM 1338 C C . PHE B 1 42 ? 5.102 -6.852 -7.871 1 98.94 42 PHE B C 1
ATOM 1340 O O . PHE B 1 42 ? 5.816 -7.848 -7.73 1 98.94 42 PHE B O 1
ATOM 1347 N N . ALA B 1 43 ? 3.99 -6.875 -8.555 1 98.94 43 ALA B N 1
ATOM 1348 C CA . ALA B 1 43 ? 3.58 -8.016 -9.375 1 98.94 43 ALA B CA 1
ATOM 1349 C C . ALA B 1 43 ? 3.189 -7.566 -10.781 1 98.94 43 ALA B C 1
ATOM 1351 O O . ALA B 1 43 ? 2.631 -6.48 -10.961 1 98.94 43 ALA B O 1
ATOM 1352 N N . ARG B 1 44 ? 3.479 -8.367 -11.758 1 98.94 44 ARG B N 1
ATOM 1353 C CA . ARG B 1 44 ? 3.082 -8.195 -13.148 1 98.94 44 ARG B CA 1
ATOM 1354 C C . ARG B 1 44 ? 2.357 -9.43 -13.664 1 98.94 44 ARG B C 1
ATOM 1356 O O . ARG B 1 44 ? 2.826 -10.555 -13.477 1 98.94 44 ARG B O 1
ATOM 1363 N N . TYR B 1 45 ? 1.264 -9.203 -14.211 1 98.94 45 TYR B N 1
ATOM 1364 C CA . TYR B 1 45 ? 0.452 -10.234 -14.836 1 98.94 45 TYR B CA 1
ATOM 1365 C C . TYR B 1 45 ? 0.161 -9.891 -16.297 1 98.94 45 TYR B C 1
ATOM 1367 O O . TYR B 1 45 ? -0.281 -8.781 -16.594 1 98.94 45 TYR B O 1
ATOM 1375 N N . ALA B 1 46 ? 0.385 -10.867 -17.172 1 98.94 46 ALA B N 1
ATOM 1376 C CA . ALA B 1 46 ? -0.151 -10.703 -18.516 1 98.94 46 ALA B CA 1
ATOM 1377 C C . ALA B 1 46 ? -1.668 -10.867 -18.531 1 98.94 46 ALA B C 1
ATOM 1379 O O . ALA B 1 46 ? -2.232 -11.539 -17.672 1 98.94 46 ALA B O 1
ATOM 1380 N N . ALA B 1 47 ? -2.264 -10.219 -19.516 1 98.88 47 ALA B N 1
ATOM 1381 C CA . ALA B 1 47 ? -3.711 -10.328 -19.672 1 98.88 47 ALA B CA 1
ATOM 1382 C C . ALA B 1 47 ? -4.148 -11.789 -19.703 1 98.88 47 ALA B C 1
ATOM 1384 O O . ALA B 1 47 ? -3.576 -12.609 -20.422 1 98.88 47 ALA B O 1
ATOM 1385 N N . GLY B 1 48 ? -5.09 -12.07 -18.828 1 98.81 48 GLY B N 1
ATOM 1386 C CA . GLY B 1 48 ? -5.672 -13.406 -18.828 1 98.81 48 GLY B CA 1
ATOM 1387 C C . GLY B 1 48 ? -5.027 -14.336 -17.812 1 98.81 48 GLY B C 1
ATOM 1388 O O . GLY B 1 48 ? -5.59 -15.375 -17.469 1 98.81 48 GLY B O 1
ATOM 1389 N N . GLU B 1 49 ? -3.803 -14.078 -17.344 1 98.88 49 GLU B N 1
ATOM 1390 C CA . GLU B 1 49 ? -3.16 -14.906 -16.328 1 98.88 49 GLU B CA 1
ATOM 1391 C C . GLU B 1 49 ? -3.932 -14.867 -15.008 1 98.88 49 GLU B C 1
ATOM 1393 O O . GLU B 1 49 ? -4.492 -13.828 -14.648 1 98.88 49 GLU B O 1
ATOM 1398 N N . ALA B 1 50 ? -4.016 -15.977 -14.375 1 98.88 50 ALA B N 1
ATOM 1399 C CA . ALA B 1 50 ? -4.734 -16.125 -13.117 1 98.88 50 ALA B CA 1
ATOM 1400 C C . ALA B 1 50 ? -4.059 -17.156 -12.211 1 98.88 50 ALA B C 1
ATOM 1402 O O . ALA B 1 50 ? -3.365 -18.047 -12.695 1 98.88 50 ALA B O 1
ATOM 1403 N N . ASN B 1 51 ? -4.215 -17.016 -10.969 1 98.88 51 ASN B N 1
ATOM 1404 C CA . ASN B 1 51 ? -3.795 -18.047 -10.016 1 98.88 51 ASN B CA 1
ATOM 1405 C C . ASN B 1 51 ? -4.656 -18.031 -8.758 1 98.88 51 ASN B C 1
ATOM 1407 O O . ASN B 1 51 ? -5.078 -16.969 -8.305 1 98.88 51 ASN B O 1
ATOM 1411 N N . ASP B 1 52 ? -4.926 -19.156 -8.219 1 98.75 52 ASP B N 1
ATOM 1412 C CA . ASP B 1 52 ? -5.609 -19.281 -6.934 1 98.75 52 ASP B CA 1
ATOM 1413 C C . ASP B 1 52 ? -4.629 -19.125 -5.777 1 98.75 52 ASP B C 1
ATOM 1415 O O . ASP B 1 52 ? -3.426 -19.344 -5.938 1 98.75 52 ASP B O 1
ATOM 1419 N N . TRP B 1 53 ? -5.109 -18.719 -4.629 1 98.69 53 TRP B N 1
ATOM 1420 C CA . TRP B 1 53 ? -4.324 -18.531 -3.414 1 98.69 53 TRP B CA 1
ATOM 1421 C C . TRP B 1 53 ? -5.223 -18.516 -2.182 1 98.69 53 TRP B C 1
ATOM 1423 O O . TRP B 1 53 ? -6.441 -18.359 -2.295 1 98.69 53 TRP B O 1
ATOM 1433 N N . THR B 1 54 ? -4.715 -18.828 -1.072 1 98.69 54 THR B N 1
ATOM 1434 C CA . THR B 1 54 ? -5.371 -18.625 0.214 1 98.69 54 THR B CA 1
ATOM 1435 C C . THR B 1 54 ? -4.547 -17.703 1.104 1 98.69 54 THR B C 1
ATOM 1437 O O . THR B 1 54 ? -3.385 -18 1.403 1 98.69 54 THR B O 1
ATOM 1440 N N . MET B 1 55 ? -5.188 -16.688 1.513 1 98.81 55 MET B N 1
ATOM 1441 C CA . MET B 1 55 ? -4.477 -15.656 2.264 1 98.81 55 MET B CA 1
ATOM 1442 C C . MET B 1 55 ? -4.102 -16.156 3.654 1 98.81 55 MET B C 1
ATOM 1444 O O . MET B 1 55 ? -4.961 -16.641 4.398 1 98.81 55 MET B O 1
ATOM 1448 N N . SER B 1 56 ? -2.895 -16.016 4.051 1 98.69 56 SER B N 1
ATOM 1449 C CA . SER B 1 56 ? -2.438 -16.266 5.414 1 98.69 56 SER B CA 1
ATOM 1450 C C . SER B 1 56 ? -2.033 -14.977 6.113 1 98.69 56 SER B C 1
ATOM 1452 O O . SER B 1 56 ? -1.513 -15.008 7.23 1 98.69 56 SER B O 1
ATOM 1454 N N . TYR B 1 57 ? -2.211 -13.914 5.559 1 98.62 57 TYR B N 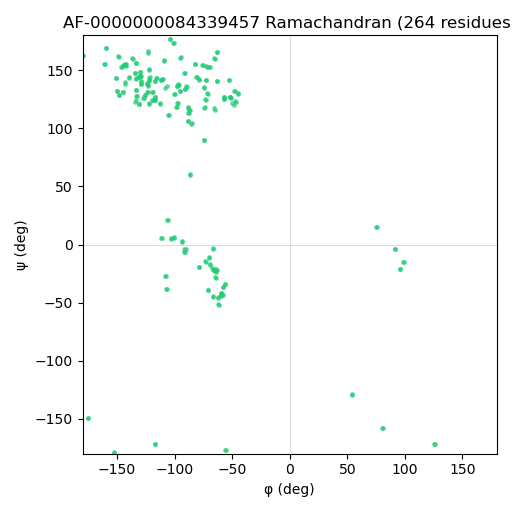1
ATOM 1455 C CA . TYR B 1 57 ? -1.867 -12.547 5.918 1 98.62 57 TYR B CA 1
ATOM 1456 C C . TYR B 1 57 ? -2.895 -11.562 5.367 1 98.62 57 TYR B C 1
ATOM 1458 O O . TYR B 1 57 ? -3.732 -11.93 4.539 1 98.62 57 TYR B O 1
ATOM 1466 N N . ASP B 1 58 ? -2.971 -10.305 5.895 1 98.88 58 ASP B N 1
ATOM 1467 C CA . ASP B 1 58 ? -3.693 -9.234 5.223 1 98.88 58 ASP B CA 1
ATOM 1468 C C . ASP B 1 58 ? -2.844 -8.609 4.117 1 98.88 58 ASP B C 1
ATOM 1470 O O . ASP B 1 58 ? -1.63 -8.461 4.27 1 98.88 58 ASP B O 1
ATOM 1474 N N . GLU B 1 59 ? -3.463 -8.219 3.053 1 98.94 59 GLU B N 1
ATOM 1475 C CA . GLU B 1 59 ? -2.74 -7.629 1.929 1 98.94 59 GLU B CA 1
ATOM 1476 C C . GLU B 1 59 ? -3.562 -6.531 1.259 1 98.94 59 GLU B C 1
ATOM 1478 O O . GLU B 1 59 ? -4.766 -6.688 1.053 1 98.94 59 GLU B O 1
ATOM 1483 N N . ALA B 1 60 ? -2.965 -5.402 1.037 1 99 60 ALA B N 1
ATOM 1484 C CA . ALA B 1 60 ? -3.488 -4.375 0.139 1 99 60 ALA B CA 1
ATOM 1485 C C . ALA B 1 60 ? -2.84 -4.469 -1.239 1 99 60 ALA B C 1
ATOM 1487 O O . ALA B 1 60 ? -1.612 -4.441 -1.357 1 99 60 ALA B O 1
ATOM 1488 N N . LEU B 1 61 ? -3.611 -4.645 -2.273 1 99 61 LEU B N 1
ATOM 1489 C CA . LEU B 1 61 ? -3.182 -4.555 -3.664 1 99 61 LEU B CA 1
ATOM 1490 C C . LEU B 1 61 ? -3.529 -3.193 -4.254 1 99 61 LEU B C 1
ATOM 1492 O O . LEU B 1 61 ? -4.699 -2.811 -4.293 1 99 61 LEU B O 1
ATOM 1496 N N . ILE B 1 62 ? -2.562 -2.455 -4.656 1 99 62 ILE B N 1
ATOM 1497 C CA . ILE B 1 62 ? -2.77 -1.197 -5.363 1 99 62 ILE B CA 1
ATOM 1498 C C . ILE B 1 62 ? -2.453 -1.38 -6.848 1 99 62 ILE B C 1
ATOM 1500 O O . ILE B 1 62 ? -1.298 -1.598 -7.219 1 99 62 ILE B O 1
ATOM 1504 N N . VAL B 1 63 ? -3.494 -1.306 -7.688 1 99 63 VAL B N 1
ATOM 1505 C CA . VA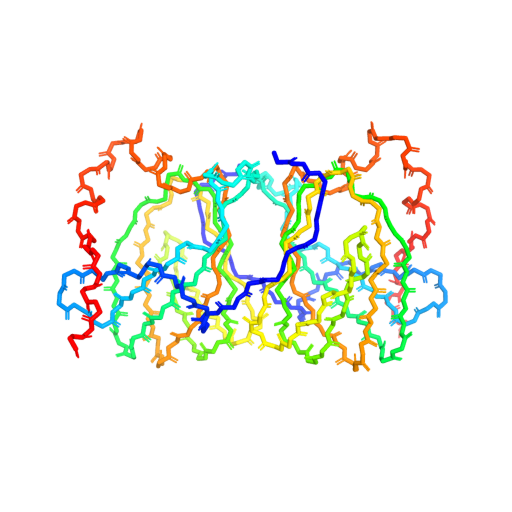L B 1 63 ? -3.273 -1.455 -9.125 1 99 63 VAL B CA 1
ATOM 1506 C C . VAL B 1 63 ? -2.607 -0.198 -9.68 1 99 63 VAL B C 1
ATOM 1508 O O . VAL B 1 63 ? -3.094 0.916 -9.469 1 99 63 VAL B O 1
ATOM 1511 N N . THR B 1 64 ? -1.482 -0.37 -10.336 1 98.94 64 THR B N 1
ATOM 1512 C CA . THR B 1 64 ? -0.766 0.791 -10.852 1 98.94 64 THR B CA 1
ATOM 1513 C C . THR B 1 64 ? -0.88 0.861 -12.375 1 98.94 64 THR B C 1
ATOM 1515 O O . THR B 1 64 ? -0.688 1.924 -12.969 1 98.94 64 THR B O 1
ATOM 1518 N N . LYS B 1 65 ? -1.058 -0.219 -13.031 1 98.88 65 LYS B N 1
ATOM 1519 C CA . LYS B 1 65 ? -1.333 -0.317 -14.461 1 98.88 65 LYS B CA 1
ATOM 1520 C C . LYS B 1 65 ? -2.379 -1.39 -14.742 1 98.88 65 LYS B C 1
ATOM 1522 O O . LYS B 1 65 ? -2.373 -2.453 -14.117 1 98.88 65 LYS B O 1
ATOM 1527 N N . GLY B 1 66 ? -3.217 -1.133 -15.711 1 98.81 66 GLY B N 1
ATOM 1528 C CA . GLY B 1 66 ? -4.152 -2.129 -16.203 1 98.81 66 GLY B CA 1
ATOM 1529 C C . GLY B 1 66 ? -5.387 -2.273 -15.336 1 98.81 66 GLY B C 1
ATOM 1530 O O . GLY B 1 66 ? -5.871 -1.293 -14.766 1 98.81 66 GLY B O 1
ATOM 1531 N N . ARG B 1 67 ? -5.996 -3.381 -15.453 1 98.94 67 ARG B N 1
ATOM 1532 C CA . ARG B 1 67 ? -7.203 -3.77 -14.727 1 98.94 67 ARG B CA 1
ATOM 1533 C C . ARG B 1 67 ? -7.07 -5.172 -14.148 1 98.94 67 ARG B C 1
ATOM 1535 O O . ARG B 1 67 ? -6.676 -6.105 -14.852 1 98.94 67 ARG B O 1
ATOM 1542 N N . PHE B 1 68 ? -7.328 -5.316 -12.867 1 98.94 68 PHE B N 1
ATOM 1543 C CA . PHE B 1 68 ? -7.059 -6.527 -12.094 1 98.94 68 PHE B CA 1
ATOM 1544 C C . PHE B 1 68 ? -8.297 -6.957 -11.32 1 98.94 68 PHE B C 1
ATOM 1546 O O . PHE B 1 68 ? -9.008 -6.117 -10.758 1 98.94 68 PHE B O 1
ATOM 1553 N N . ALA B 1 69 ? -8.555 -8.227 -11.312 1 98.94 69 ALA B N 1
ATOM 1554 C CA . ALA B 1 69 ? -9.727 -8.758 -10.625 1 98.94 69 ALA B CA 1
ATOM 1555 C C . ALA B 1 69 ? -9.328 -9.781 -9.562 1 98.94 69 ALA B C 1
ATOM 1557 O O . ALA B 1 69 ? -8.312 -10.461 -9.703 1 98.94 69 ALA B O 1
ATOM 1558 N N . VAL B 1 70 ? -10.109 -9.906 -8.516 1 98.94 70 VAL B N 1
ATOM 1559 C CA . VAL B 1 70 ? -9.984 -10.945 -7.5 1 98.94 70 VAL B CA 1
ATOM 1560 C C . VAL B 1 70 ? -11.344 -11.594 -7.254 1 98.94 70 VAL B C 1
ATOM 1562 O O . VAL B 1 70 ? -12.312 -10.898 -6.926 1 98.94 70 VAL B O 1
ATOM 1565 N N . ASP B 1 71 ? -11.406 -12.844 -7.461 1 98.81 71 ASP B N 1
ATOM 1566 C CA . ASP B 1 71 ? -12.586 -13.625 -7.102 1 98.81 71 ASP B CA 1
ATOM 1567 C C . ASP B 1 71 ? -12.508 -14.102 -5.652 1 98.81 71 ASP B C 1
ATOM 1569 O O . ASP B 1 71 ? -11.625 -14.891 -5.301 1 98.81 71 ASP B O 1
ATOM 1573 N N . GLY B 1 72 ? -13.422 -13.633 -4.84 1 98.19 72 GLY B N 1
ATOM 1574 C CA . GLY B 1 72 ? -13.492 -14.047 -3.449 1 98.19 72 GLY B CA 1
ATOM 1575 C C . GLY B 1 72 ? -14.781 -14.766 -3.111 1 98.19 72 GLY B C 1
ATOM 1576 O O . GLY B 1 72 ? -15.578 -15.078 -4 1 98.19 72 GLY B O 1
ATOM 1577 N N . PRO B 1 73 ? -14.953 -15 -1.829 1 96.81 73 PRO B N 1
ATOM 1578 C CA . PRO B 1 73 ? -16.141 -15.75 -1.402 1 96.81 73 PRO B CA 1
ATOM 1579 C C . PRO B 1 73 ? -17.438 -15.016 -1.695 1 96.81 73 PRO B C 1
ATOM 1581 O O . PRO B 1 73 ? -18.484 -15.648 -1.895 1 96.81 73 PRO B O 1
ATOM 1584 N N . GLU B 1 74 ? -17.391 -13.742 -1.718 1 95.81 74 GLU B N 1
ATOM 1585 C CA . GLU B 1 74 ? -18.609 -12.969 -1.9 1 95.81 74 GLU B CA 1
ATOM 1586 C C . GLU B 1 74 ? -18.75 -12.484 -3.342 1 95.81 74 GLU B C 1
ATOM 1588 O O . GLU B 1 74 ? -19.656 -11.727 -3.662 1 95.81 74 GLU B O 1
ATOM 1593 N N . GLY B 1 75 ? -17.922 -12.883 -4.18 1 97.5 75 GLY B N 1
ATOM 1594 C CA . GLY B 1 75 ? -17.969 -12.461 -5.57 1 97.5 75 GLY B CA 1
ATOM 1595 C C . GLY B 1 75 ? -16.672 -11.852 -6.062 1 97.5 75 GLY B C 1
ATOM 1596 O O . GLY B 1 75 ? -15.633 -11.969 -5.406 1 97.5 75 GLY B O 1
ATOM 1597 N N . THR B 1 76 ? -16.781 -11.312 -7.266 1 98.56 76 THR B N 1
ATOM 1598 C CA . THR B 1 76 ? -15.602 -10.75 -7.918 1 98.56 76 THR B CA 1
ATOM 1599 C C . THR B 1 76 ? -15.523 -9.242 -7.703 1 98.56 76 THR B C 1
ATOM 1601 O O . THR B 1 76 ? -16.531 -8.547 -7.793 1 98.56 76 THR B O 1
ATOM 1604 N N . VAL B 1 77 ? -14.359 -8.766 -7.422 1 98.69 77 VAL B N 1
ATOM 1605 C CA . VAL B 1 77 ? -14.078 -7.336 -7.484 1 98.69 77 VAL B CA 1
ATOM 1606 C C . VAL B 1 77 ? -13.055 -7.055 -8.578 1 98.69 77 VAL B C 1
ATOM 1608 O O . VAL B 1 77 ? -12.148 -7.867 -8.812 1 98.69 77 VAL B O 1
ATOM 1611 N N . GLU B 1 78 ? -13.242 -5.961 -9.234 1 98.88 78 GLU B N 1
ATOM 1612 C CA . GLU B 1 78 ? -12.312 -5.496 -10.258 1 98.88 78 GLU B CA 1
ATOM 1613 C C . GLU B 1 78 ? -11.82 -4.082 -9.953 1 98.88 78 GLU B C 1
ATOM 1615 O O . GLU B 1 78 ? -12.602 -3.223 -9.547 1 98.88 78 GLU B O 1
ATOM 1620 N N . ALA B 1 79 ? -10.555 -3.863 -10.164 1 98.94 79 ALA B N 1
ATOM 1621 C CA . ALA B 1 79 ? -9.953 -2.564 -9.883 1 98.94 79 ALA B CA 1
ATOM 1622 C C . ALA B 1 79 ? -9.07 -2.107 -11.039 1 98.94 79 ALA B C 1
ATOM 1624 O O . ALA B 1 79 ? -8.391 -2.922 -11.672 1 98.94 79 ALA B O 1
ATOM 1625 N N . ALA B 1 80 ? -9.086 -0.843 -11.305 1 98.81 80 ALA B N 1
ATOM 1626 C CA . ALA B 1 80 ? -8.219 -0.205 -12.289 1 98.81 80 ALA B CA 1
ATOM 1627 C C . ALA B 1 80 ? -7.086 0.561 -11.609 1 98.81 80 ALA B C 1
ATOM 1629 O O . ALA B 1 80 ? -7.004 0.595 -10.383 1 98.81 80 ALA B O 1
ATOM 1630 N N . ALA B 1 81 ? -6.191 1.123 -12.492 1 98.75 81 ALA B N 1
ATOM 1631 C CA . ALA B 1 81 ? -5.051 1.866 -11.969 1 98.75 81 ALA B CA 1
ATOM 1632 C C . ALA B 1 81 ? -5.504 2.924 -10.961 1 98.75 81 ALA B C 1
ATOM 1634 O O . ALA B 1 81 ? -6.426 3.695 -11.234 1 98.75 81 ALA B O 1
ATOM 1635 N N . GLY B 1 82 ? -4.902 2.906 -9.766 1 98.81 82 GLY B N 1
ATOM 1636 C CA . GLY B 1 82 ? -5.195 3.869 -8.719 1 98.81 82 GLY B CA 1
ATOM 1637 C C . GLY B 1 82 ? -6.168 3.342 -7.676 1 98.81 82 GLY B C 1
ATOM 1638 O O . GLY B 1 82 ? -6.32 3.932 -6.605 1 98.81 82 GLY B O 1
ATOM 1639 N N . GLU B 1 83 ? -6.848 2.271 -7.961 1 98.94 83 GLU B N 1
ATOM 1640 C CA . GLU B 1 83 ? -7.805 1.666 -7.043 1 98.94 83 GLU B CA 1
ATOM 1641 C C . GLU B 1 83 ? -7.156 0.553 -6.223 1 98.94 83 GLU B C 1
ATOM 1643 O O . GLU B 1 83 ? -6.07 0.079 -6.559 1 98.94 83 GLU B O 1
ATOM 1648 N N . VAL B 1 84 ? -7.812 0.204 -5.09 1 98.94 84 VAL B N 1
ATOM 1649 C CA . VAL B 1 84 ? -7.215 -0.709 -4.117 1 98.94 84 VAL B CA 1
ATOM 1650 C C . VAL B 1 84 ? -8.141 -1.901 -3.895 1 98.94 84 VAL B C 1
ATOM 1652 O O . VAL B 1 84 ? -9.359 -1.738 -3.793 1 98.94 84 VAL B O 1
ATOM 1655 N N . ILE B 1 85 ? -7.602 -3.078 -3.842 1 98.94 85 ILE B N 1
ATOM 1656 C CA . ILE B 1 85 ? -8.281 -4.27 -3.348 1 98.94 85 ILE B CA 1
ATOM 1657 C C . ILE B 1 85 ? -7.629 -4.738 -2.049 1 98.94 85 ILE B C 1
ATOM 1659 O O . ILE B 1 85 ? -6.422 -4.984 -2.01 1 98.94 85 ILE B O 1
ATOM 1663 N N . TYR B 1 86 ? -8.359 -4.816 -0.988 1 98.88 86 TYR B N 1
ATOM 1664 C CA . TYR B 1 86 ? -7.879 -5.312 0.297 1 98.88 86 TYR B CA 1
ATOM 1665 C C . TYR B 1 86 ? -8.305 -6.758 0.521 1 98.88 86 TYR B C 1
ATOM 1667 O O . TYR B 1 86 ? -9.477 -7.098 0.354 1 98.88 86 TYR B O 1
ATOM 1675 N N . LEU B 1 87 ? -7.398 -7.598 0.865 1 98.88 87 LEU B N 1
ATOM 1676 C CA . LEU B 1 87 ? -7.594 -9.031 1.067 1 98.88 87 LEU B CA 1
ATOM 1677 C C . LEU B 1 87 ? -7.309 -9.422 2.516 1 98.88 87 LEU B C 1
ATOM 1679 O O . LEU B 1 87 ? -6.195 -9.227 3.006 1 98.88 87 LEU B O 1
ATOM 1683 N N . SER B 1 88 ? -8.258 -10.039 3.156 1 98.56 88 SER B N 1
ATOM 1684 C CA . SER B 1 88 ? -8.109 -10.398 4.566 1 98.56 88 SER B CA 1
ATOM 1685 C C . SER B 1 88 ? -7.527 -11.797 4.727 1 98.56 88 SER B C 1
ATOM 1687 O O . SER B 1 88 ? -7.844 -12.695 3.947 1 98.56 88 SER B O 1
ATOM 1689 N N . ALA B 1 89 ? -6.746 -11.984 5.797 1 98.44 89 ALA B N 1
ATOM 1690 C CA . ALA B 1 89 ? -6.211 -13.297 6.133 1 98.44 89 ALA B CA 1
ATOM 1691 C C . ALA B 1 89 ? -7.324 -14.344 6.199 1 98.44 89 ALA B C 1
ATOM 1693 O O . ALA B 1 89 ? -8.43 -14.055 6.672 1 98.44 89 ALA B O 1
ATOM 1694 N N . GLY B 1 90 ? -7.008 -15.531 5.711 1 98.25 90 GLY B N 1
ATOM 1695 C CA . GLY B 1 90 ? -7.934 -16.656 5.746 1 98.25 90 GLY B CA 1
ATOM 1696 C C . GLY B 1 90 ? -8.797 -16.75 4.504 1 98.25 90 GLY B C 1
ATOM 1697 O O . GLY B 1 90 ? -9.539 -17.719 4.336 1 98.25 90 GLY B O 1
ATOM 1698 N N . THR B 1 91 ? -8.75 -15.891 3.592 1 98.69 91 THR B N 1
ATOM 1699 C CA . THR B 1 91 ? -9.641 -15.805 2.441 1 98.69 91 THR B CA 1
ATOM 1700 C C . THR B 1 91 ? -9.109 -16.641 1.281 1 98.69 91 THR B C 1
ATOM 1702 O O . THR B 1 91 ? -8.016 -16.391 0.778 1 98.69 91 THR B O 1
ATOM 1705 N N . PRO B 1 92 ? -9.789 -17.625 0.832 1 98.69 92 PRO B N 1
ATOM 1706 C CA . PRO B 1 92 ? -9.469 -18.203 -0.478 1 98.69 92 PRO B CA 1
ATOM 1707 C C . PRO B 1 92 ? -9.891 -17.297 -1.636 1 98.69 92 PRO B C 1
ATOM 1709 O O . PRO B 1 92 ? -10.953 -16.688 -1.586 1 98.69 92 PRO B O 1
ATOM 1712 N N . LEU B 1 93 ? -9.062 -17.266 -2.648 1 98.88 93 LEU B N 1
ATOM 1713 C CA . LEU B 1 93 ? -9.398 -16.359 -3.744 1 98.88 93 LEU B CA 1
ATOM 1714 C C . LEU B 1 93 ? -8.68 -16.766 -5.023 1 98.88 93 LEU B C 1
ATOM 1716 O O . LEU B 1 93 ? -7.863 -17.703 -5.016 1 98.88 93 LEU B O 1
ATOM 1720 N N . VAL B 1 94 ? -9.078 -16.156 -6.148 1 98.94 94 VAL B N 1
ATOM 1721 C CA . VAL B 1 94 ? -8.367 -16.234 -7.426 1 98.94 94 VAL B CA 1
ATOM 1722 C C . VAL B 1 94 ? -8 -14.828 -7.898 1 98.94 94 VAL B C 1
ATOM 1724 O O . VAL B 1 94 ? -8.867 -13.969 -8.047 1 98.94 94 VAL B O 1
ATOM 1727 N N . TYR B 1 95 ? -6.703 -14.547 -8.109 1 98.94 95 TYR B N 1
ATOM 1728 C CA . TYR B 1 95 ? -6.234 -13.344 -8.789 1 98.94 95 TYR B CA 1
ATOM 1729 C C . TYR B 1 95 ? -6.371 -13.484 -10.297 1 98.94 95 TYR B C 1
ATOM 1731 O O . TYR B 1 95 ? -6.086 -14.547 -10.859 1 98.94 95 TYR B O 1
ATOM 1739 N N . ARG B 1 96 ? -6.734 -12.422 -10.945 1 98.88 96 ARG B N 1
ATOM 1740 C CA . ARG B 1 96 ? -6.82 -12.484 -12.398 1 98.88 96 ARG B CA 1
ATOM 1741 C C . ARG B 1 96 ? -6.535 -11.117 -13.016 1 98.88 96 ARG B C 1
ATOM 1743 O O . ARG B 1 96 ? -7.137 -10.117 -12.625 1 98.88 96 ARG B O 1
ATOM 1750 N N . ALA B 1 97 ? -5.648 -11.109 -14.047 1 98.94 97 ALA B N 1
ATOM 1751 C CA . ALA B 1 97 ? -5.438 -9.898 -14.836 1 98.94 97 ALA B CA 1
ATOM 1752 C C . ALA B 1 97 ? -6.426 -9.82 -15.992 1 98.94 97 ALA B C 1
ATOM 1754 O O . ALA B 1 97 ? -6.32 -10.57 -16.969 1 98.94 97 ALA B O 1
ATOM 1755 N N . VAL B 1 98 ? -7.281 -8.844 -15.891 1 98.81 98 VAL B N 1
ATOM 1756 C CA . VAL B 1 98 ? -8.227 -8.609 -16.969 1 98.81 98 VAL B CA 1
ATOM 1757 C C . VAL B 1 98 ? -7.492 -8.047 -18.188 1 98.81 98 VAL B C 1
ATOM 1759 O O . VAL B 1 98 ? -7.797 -8.414 -19.328 1 98.81 98 VAL B O 1
ATOM 1762 N N . GLU B 1 99 ? -6.547 -7.188 -18.031 1 98.81 99 GLU B N 1
ATOM 1763 C CA . GLU B 1 99 ? -5.559 -6.633 -18.953 1 98.81 99 GLU B CA 1
ATOM 1764 C C . GLU B 1 99 ? -4.137 -6.875 -18.453 1 98.81 99 GLU B C 1
ATOM 1766 O O . GLU B 1 99 ? -3.939 -7.324 -17.312 1 98.81 99 GLU B O 1
ATOM 1771 N N . ASP B 1 100 ? -3.146 -6.656 -19.391 1 98.94 100 ASP B N 1
ATOM 1772 C CA . ASP B 1 100 ? -1.807 -6.566 -18.828 1 98.94 100 ASP B CA 1
ATOM 1773 C C . ASP B 1 100 ? -1.787 -5.637 -17.609 1 98.94 100 ASP B C 1
ATOM 1775 O O . ASP B 1 100 ? -2.203 -4.48 -17.703 1 98.94 100 ASP B O 1
ATOM 1779 N N . SER B 1 101 ? -1.328 -6.184 -16.453 1 98.94 101 SER B N 1
ATOM 1780 C CA . SER B 1 101 ? -1.479 -5.434 -15.211 1 98.94 101 SER B CA 1
ATOM 1781 C C . SER B 1 101 ? -0.171 -5.398 -14.422 1 98.94 101 SER B C 1
ATOM 1783 O O . SER B 1 101 ? 0.615 -6.348 -14.477 1 98.94 101 SER B O 1
ATOM 1785 N N . GLU B 1 102 ? 0.076 -4.293 -13.781 1 98.94 102 GLU B N 1
ATOM 1786 C CA . GLU B 1 102 ? 1.064 -4.152 -12.719 1 98.94 102 GLU B CA 1
ATOM 1787 C C . GLU B 1 102 ? 0.419 -3.656 -11.422 1 98.94 102 GLU B C 1
ATOM 1789 O O . GLU B 1 102 ? -0.505 -2.84 -11.461 1 98.94 102 GLU B O 1
ATOM 1794 N N . LEU B 1 103 ? 0.852 -4.18 -10.297 1 98.94 103 LEU B N 1
ATOM 1795 C CA . LEU B 1 103 ? 0.324 -3.725 -9.016 1 98.94 103 LEU B CA 1
ATOM 1796 C C . LEU B 1 103 ? 1.413 -3.729 -7.945 1 98.94 103 LEU B C 1
ATOM 1798 O O . LEU B 1 103 ? 2.443 -4.387 -8.109 1 98.94 103 LEU B O 1
ATOM 1802 N N . VAL B 1 104 ? 1.242 -2.912 -6.961 1 99 104 VAL B N 1
ATOM 1803 C CA . VAL B 1 104 ? 2.002 -2.957 -5.715 1 99 104 VAL B CA 1
ATOM 1804 C C . VAL B 1 104 ? 1.229 -3.754 -4.664 1 99 104 VAL B C 1
ATOM 1806 O O . VAL B 1 104 ? 0.014 -3.59 -4.523 1 99 104 VAL B O 1
ATOM 1809 N N . TYR B 1 105 ? 1.843 -4.664 -4 1 99 105 TYR B N 1
ATOM 1810 C CA . TYR B 1 105 ? 1.211 -5.316 -2.857 1 99 105 TYR B CA 1
ATOM 1811 C C . TYR B 1 105 ? 1.913 -4.938 -1.559 1 99 105 TYR B C 1
ATOM 1813 O O . TYR B 1 105 ? 3.133 -4.758 -1.534 1 99 105 TYR B O 1
ATOM 1821 N N . VAL B 1 106 ? 1.206 -4.754 -0.541 1 99 106 VAL B N 1
ATOM 1822 C CA . VAL B 1 106 ? 1.671 -4.492 0.817 1 99 106 VAL B CA 1
ATOM 1823 C C . VAL B 1 106 ? 1.027 -5.484 1.784 1 99 106 VAL B C 1
ATOM 1825 O O . VAL B 1 106 ? -0.198 -5.621 1.82 1 99 106 VAL B O 1
ATOM 1828 N N . SER B 1 107 ? 1.839 -6.164 2.549 1 98.94 107 SER B N 1
ATOM 1829 C CA . SER B 1 107 ? 1.269 -7.203 3.396 1 98.94 107 SER B CA 1
ATOM 1830 C C . SER B 1 107 ? 1.742 -7.062 4.84 1 98.94 107 SER B C 1
ATOM 1832 O O . SER B 1 107 ? 2.855 -6.594 5.09 1 98.94 107 SER B O 1
ATOM 1834 N N . HIS B 1 108 ? 0.94 -7.43 5.75 1 98.75 108 HIS B N 1
ATOM 1835 C CA . HIS B 1 108 ? 1.253 -7.672 7.156 1 98.75 108 HIS B CA 1
ATOM 1836 C C . HIS B 1 108 ? 0.454 -8.852 7.703 1 98.75 108 HIS B C 1
ATOM 1838 O O . HIS B 1 108 ? -0.765 -8.914 7.527 1 98.75 108 HIS B O 1
ATOM 1844 N N . PRO B 1 109 ? 1.024 -9.781 8.555 1 98.5 109 PRO B N 1
ATOM 1845 C CA . PRO B 1 109 ? 2.48 -9.906 8.664 1 98.5 109 PRO B CA 1
ATOM 1846 C C . PRO B 1 109 ? 3.156 -10.148 7.316 1 98.5 109 PRO B C 1
ATOM 1848 O O . PRO B 1 109 ? 2.531 -9.984 6.266 1 98.5 109 PRO B O 1
ATOM 1851 N N . HIS B 1 110 ? 4.461 -10.336 7.285 1 98.81 110 HIS B N 1
ATOM 1852 C CA . HIS B 1 110 ? 5.195 -10.617 6.059 1 98.81 110 HIS B CA 1
ATOM 1853 C C . HIS B 1 110 ? 4.656 -11.859 5.363 1 98.81 110 HIS B C 1
ATOM 1855 O O . HIS B 1 110 ? 4.605 -12.938 5.961 1 98.81 110 HIS B O 1
ATOM 1861 N N . TRP B 1 111 ? 4.285 -11.688 4.059 1 98.81 111 TRP B N 1
ATOM 1862 C CA . TRP B 1 111 ? 3.506 -12.703 3.363 1 98.81 111 TRP B CA 1
ATOM 1863 C C . TRP B 1 111 ? 4.254 -14.031 3.328 1 98.81 111 TRP B C 1
ATOM 1865 O O . TRP B 1 111 ? 3.656 -15.094 3.525 1 98.81 111 TRP B O 1
ATOM 1875 N N . TYR B 1 112 ? 5.586 -13.977 3.016 1 98.62 112 TYR B N 1
ATOM 1876 C CA . TYR B 1 112 ? 6.344 -15.211 2.875 1 98.62 112 TYR B CA 1
ATOM 1877 C C . TYR B 1 112 ? 6.359 -15.992 4.184 1 98.62 112 TYR B C 1
ATOM 1879 O O . TYR B 1 112 ? 6.035 -17.188 4.207 1 98.62 112 TYR B O 1
ATOM 1887 N N . ARG B 1 113 ? 6.715 -15.367 5.23 1 98.5 113 ARG B N 1
ATOM 1888 C CA . ARG B 1 113 ? 6.781 -16.016 6.535 1 98.5 113 ARG B CA 1
ATOM 1889 C C . ARG B 1 113 ? 5.406 -16.516 6.965 1 98.5 113 ARG B C 1
ATOM 1891 O O . ARG B 1 113 ? 5.281 -17.641 7.461 1 98.5 113 ARG B O 1
ATOM 1898 N N . ALA B 1 114 ? 4.402 -15.648 6.793 1 98.88 114 ALA B N 1
ATOM 1899 C CA . ALA B 1 114 ? 3.045 -16.031 7.168 1 98.88 114 ALA B CA 1
ATOM 1900 C C . ALA B 1 114 ? 2.604 -17.281 6.41 1 98.88 114 ALA B C 1
ATOM 1902 O O . ALA B 1 114 ? 1.97 -18.172 6.984 1 98.88 114 ALA B O 1
ATOM 1903 N N . THR B 1 115 ? 2.902 -17.344 5.098 1 98.81 115 THR B N 1
ATOM 1904 C CA . THR B 1 115 ? 2.539 -18.5 4.297 1 98.81 115 THR B CA 1
ATOM 1905 C C . THR B 1 115 ? 3.324 -19.734 4.742 1 98.81 115 THR B C 1
ATOM 1907 O O . THR B 1 115 ? 2.756 -20.812 4.891 1 98.81 115 THR B O 1
ATOM 1910 N N . LEU B 1 116 ? 4.633 -19.547 4.953 1 98.69 116 LEU B N 1
ATOM 1911 C CA . LEU B 1 116 ? 5.508 -20.641 5.383 1 98.69 116 LEU B CA 1
ATOM 1912 C C . LEU B 1 116 ? 4.988 -21.266 6.668 1 98.69 116 LEU B C 1
ATOM 1914 O O . LEU B 1 116 ? 5.102 -22.484 6.852 1 98.69 116 LEU B O 1
ATOM 1918 N N . GLU B 1 117 ? 4.406 -20.531 7.527 1 98.69 117 GLU B N 1
ATOM 1919 C CA . GLU B 1 117 ? 3.963 -21 8.844 1 98.69 117 GLU B CA 1
ATOM 1920 C C . GLU B 1 117 ? 2.508 -21.453 8.805 1 98.69 117 GLU B C 1
ATOM 1922 O O . GLU B 1 117 ? 1.935 -21.797 9.836 1 98.69 117 GLU B O 1
ATOM 1927 N N . SER B 1 118 ? 1.891 -21.422 7.668 1 98.75 118 SER B N 1
ATOM 1928 C CA . SER B 1 118 ? 0.491 -21.797 7.5 1 98.75 118 SER B CA 1
ATOM 1929 C C . SER B 1 118 ? 0.366 -23.203 6.91 1 98.75 118 SER B C 1
ATOM 1931 O O . SER B 1 118 ? 1.364 -23.797 6.512 1 98.75 118 SER B O 1
ATOM 1933 N N . PRO B 1 119 ? -0.897 -23.75 6.828 1 98.5 119 PRO B N 1
ATOM 1934 C CA . PRO B 1 119 ? -1.111 -25.031 6.16 1 98.5 119 PRO B CA 1
ATOM 1935 C C . PRO B 1 119 ? -0.839 -24.969 4.656 1 98.5 119 PRO B C 1
ATOM 1937 O O . PRO B 1 119 ? -0.877 -26 3.975 1 98.5 119 PRO B O 1
ATOM 1940 N N . HIS B 1 120 ? -0.526 -23.766 4.168 1 98.56 120 HIS B N 1
ATOM 1941 C CA . HIS B 1 120 ? -0.356 -23.578 2.729 1 98.56 120 HIS B CA 1
ATOM 1942 C C . HIS B 1 120 ? 1.116 -23.422 2.363 1 98.56 120 HIS B C 1
ATOM 1944 O O . HIS B 1 120 ? 1.442 -22.891 1.296 1 98.56 120 HIS B O 1
ATOM 1950 N N . ALA B 1 121 ? 2.004 -23.859 3.182 1 98.81 121 ALA B N 1
ATOM 1951 C CA . ALA B 1 121 ? 3.441 -23.672 3.014 1 98.81 121 ALA B CA 1
ATOM 1952 C C . ALA B 1 121 ? 3.92 -24.266 1.689 1 98.81 121 ALA B C 1
ATOM 1954 O O . ALA B 1 121 ? 4.789 -23.688 1.026 1 98.81 121 ALA B O 1
ATOM 1955 N N . ALA B 1 122 ? 3.398 -25.344 1.25 1 98.56 122 ALA B N 1
ATOM 1956 C CA . ALA B 1 122 ? 3.857 -26.047 0.056 1 98.56 122 ALA B CA 1
ATOM 1957 C C . ALA B 1 122 ? 3.607 -25.219 -1.2 1 98.56 122 ALA B C 1
ATOM 1959 O O . ALA B 1 122 ? 4.254 -25.422 -2.229 1 98.56 122 ALA B O 1
ATOM 1960 N N . ARG B 1 123 ? 2.66 -24.266 -1.121 1 98.12 123 ARG B N 1
ATOM 1961 C CA . ARG B 1 123 ? 2.307 -23.422 -2.27 1 98.12 123 ARG B CA 1
ATOM 1962 C C . ARG B 1 123 ? 3.461 -22.516 -2.66 1 98.12 123 ARG B C 1
ATOM 1964 O O . ARG B 1 123 ? 3.52 -22.031 -3.793 1 98.12 123 ARG B O 1
ATOM 1971 N N . LEU B 1 124 ? 4.395 -22.25 -1.769 1 98.44 124 LEU B N 1
ATOM 1972 C CA . LEU B 1 124 ? 5.543 -21.406 -2.057 1 98.44 124 LEU B CA 1
ATOM 1973 C C . LEU B 1 124 ? 6.426 -22.016 -3.131 1 98.44 124 LEU B C 1
ATOM 1975 O O . LEU B 1 124 ? 7.125 -21.312 -3.854 1 98.44 124 LEU B O 1
ATOM 1979 N N . GLU B 1 125 ? 6.344 -23.328 -3.279 1 98.12 125 GLU B N 1
ATOM 1980 C CA . GLU B 1 125 ? 7.168 -24.047 -4.25 1 98.12 125 GLU B CA 1
ATOM 1981 C C . GLU B 1 125 ? 6.688 -23.781 -5.676 1 98.12 125 GLU B C 1
ATOM 1983 O O . GLU B 1 125 ? 7.391 -24.094 -6.637 1 98.12 125 GLU B O 1
ATOM 1988 N N . GLU B 1 126 ? 5.508 -23.25 -5.785 1 97.94 126 GLU B N 1
ATOM 1989 C CA . GLU B 1 126 ? 4.953 -22.953 -7.102 1 97.94 126 GLU B CA 1
ATOM 1990 C C . GLU B 1 126 ? 5.711 -21.812 -7.773 1 97.94 126 GLU B C 1
ATOM 1992 O O . GLU B 1 126 ? 5.559 -21.578 -8.977 1 97.94 126 GLU B O 1
ATOM 1997 N N . PHE B 1 127 ? 6.473 -21.031 -7.004 1 98 127 PHE B N 1
ATOM 1998 C CA . PHE B 1 127 ? 7.219 -19.891 -7.496 1 98 127 PHE B CA 1
ATOM 1999 C C . PHE B 1 127 ? 8.711 -20.188 -7.543 1 98 127 PHE B C 1
ATOM 2001 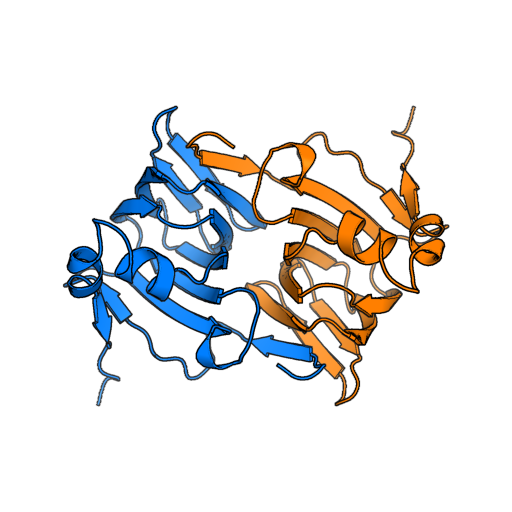O O . PHE B 1 127 ? 9.258 -20.797 -6.617 1 98 127 PHE B O 1
ATOM 2008 N N . ALA B 1 128 ? 9.312 -19.781 -8.648 1 97.69 128 ALA B N 1
ATOM 2009 C CA . ALA B 1 128 ? 10.75 -19.953 -8.805 1 97.69 128 ALA B CA 1
ATOM 2010 C C . ALA B 1 128 ? 11.414 -18.656 -9.25 1 97.69 128 ALA B C 1
ATOM 2012 O O . ALA B 1 128 ? 10.828 -17.875 -10.008 1 97.69 128 ALA B O 1
ATOM 2013 N N . LEU B 1 129 ? 12.617 -18.422 -8.766 1 97.06 129 LEU B N 1
ATOM 2014 C CA . LEU B 1 129 ? 13.391 -17.266 -9.18 1 97.06 129 LEU B CA 1
ATOM 2015 C C . LEU B 1 129 ? 13.586 -17.25 -10.695 1 97.06 129 L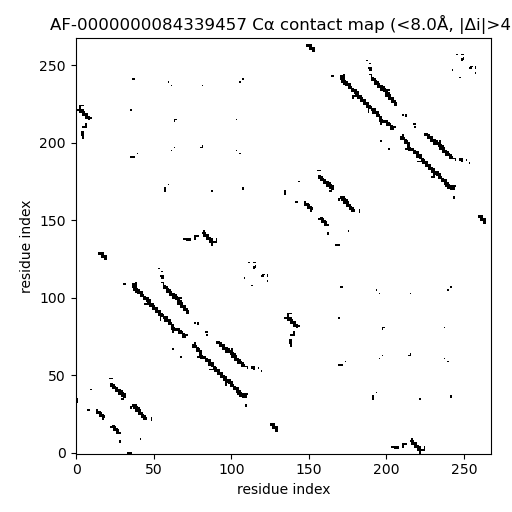EU B C 1
ATOM 2017 O O . LEU B 1 129 ? 13.953 -18.266 -11.289 1 97.06 129 LEU B O 1
ATOM 2021 N N . GLU B 1 130 ? 13.203 -16.109 -11.227 1 91.94 130 GLU B N 1
ATOM 2022 C CA . GLU B 1 130 ? 13.383 -15.961 -12.664 1 91.94 130 GLU B CA 1
ATOM 2023 C C . GLU B 1 130 ? 14.852 -15.766 -13.031 1 91.94 130 GLU B C 1
ATOM 2025 O O . GLU B 1 130 ? 15.539 -14.953 -12.414 1 91.94 130 GLU B O 1
ATOM 2030 N N . SER B 1 131 ? 15.305 -16.609 -13.727 1 78.88 131 SER B N 1
ATOM 2031 C CA . SER B 1 131 ? 16.688 -16.484 -14.164 1 78.88 131 SER B CA 1
ATOM 2032 C C . SER B 1 131 ? 16.859 -15.281 -15.086 1 78.88 131 SER B C 1
ATOM 2034 O O . SER B 1 131 ? 15.992 -14.984 -15.906 1 78.88 131 SER B O 1
ATOM 2036 N N . ARG B 1 132 ? 17.734 -14.219 -14.633 1 63.16 132 ARG B N 1
ATOM 2037 C CA . ARG B 1 132 ? 18.047 -13.109 -15.523 1 63.16 132 ARG B CA 1
ATOM 2038 C C . ARG B 1 132 ? 18.5 -13.617 -16.891 1 63.16 132 ARG B C 1
ATOM 2040 O O . ARG B 1 132 ? 19.281 -14.562 -16.969 1 63.16 132 ARG B O 1
ATOM 2047 N N . PRO B 1 133 ? 17.719 -13.156 -17.859 1 52.91 133 PRO B N 1
ATOM 2048 C CA . PRO B 1 133 ? 18.266 -13.617 -19.141 1 52.91 133 PRO B CA 1
ATOM 2049 C C . PRO B 1 133 ? 19.781 -13.453 -19.234 1 52.91 133 PRO B C 1
ATOM 2051 O O . PRO B 1 133 ? 20.328 -12.492 -18.688 1 52.91 133 PRO B O 1
ATOM 2054 N N . ALA B 1 134 ? 20.5 -14.5 -19.625 1 46.59 134 ALA B N 1
ATOM 2055 C CA . ALA B 1 134 ? 21.922 -14.406 -19.922 1 46.59 134 ALA B CA 1
ATOM 2056 C C . ALA B 1 134 ? 22.234 -13.156 -20.75 1 46.59 134 ALA B C 1
ATOM 2058 O O . ALA B 1 134 ? 21.391 -12.688 -21.516 1 46.59 134 ALA B O 1
#